Protein AF-A0A177WY17-F1 (afdb_monomer_lite)

Organism: Batrachochytrium dendrobatidis (strain JEL423) (NCBI:txid403673)

Structure (mmCIF, N/CA/C/O backbone):
data_AF-A0A177WY17-F1
#
_entry.id   AF-A0A177WY17-F1
#
loop_
_atom_site.group_PDB
_atom_site.id
_atom_site.type_symbol
_atom_site.label_atom_id
_atom_site.label_alt_id
_atom_site.label_comp_id
_atom_site.label_asym_id
_atom_site.label_entity_id
_atom_site.label_seq_id
_atom_site.pdbx_PDB_ins_code
_atom_site.Cartn_x
_atom_site.Cartn_y
_atom_site.Cartn_z
_atom_site.occupancy
_atom_site.B_iso_or_equiv
_atom_site.auth_seq_id
_atom_site.auth_comp_id
_atom_site.auth_asym_id
_atom_site.auth_atom_id
_atom_site.pdbx_PDB_model_num
ATOM 1 N N . MET A 1 1 ? -7.802 -11.790 -49.754 1.00 50.62 1 MET A N 1
ATOM 2 C CA . MET A 1 1 ? -7.386 -11.807 -48.337 1.00 50.62 1 MET A CA 1
ATOM 3 C C . MET A 1 1 ? -6.064 -12.542 -48.263 1.00 50.62 1 MET A C 1
ATOM 5 O O . MET A 1 1 ? -6.046 -13.740 -48.504 1.00 50.62 1 MET A O 1
ATOM 9 N N . THR A 1 2 ? -4.961 -11.833 -48.048 1.00 51.50 2 THR A N 1
ATOM 10 C CA . THR A 1 2 ? -3.665 -12.460 -47.767 1.00 51.50 2 THR A CA 1
ATOM 11 C C . THR A 1 2 ? -3.726 -13.062 -46.365 1.00 51.50 2 THR A C 1
ATOM 13 O O . THR A 1 2 ? -4.105 -12.378 -45.415 1.00 51.50 2 THR A O 1
ATOM 16 N N . THR A 1 3 ? -3.447 -14.360 -46.238 1.00 71.62 3 THR A N 1
ATOM 17 C CA . THR A 1 3 ? -3.414 -15.030 -44.931 1.00 71.62 3 THR A CA 1
ATOM 18 C C . THR A 1 3 ? -2.231 -14.506 -44.118 1.00 71.62 3 THR A C 1
ATOM 20 O O . THR A 1 3 ? -1.217 -14.103 -44.692 1.00 71.62 3 THR A O 1
ATOM 23 N N . LEU A 1 4 ? -2.354 -14.512 -42.787 1.00 61.66 4 LEU A N 1
ATOM 24 C CA . LEU A 1 4 ? -1.289 -14.101 -41.864 1.00 61.66 4 LEU A CA 1
ATOM 25 C C . LEU A 1 4 ? 0.035 -14.816 -42.184 1.00 61.66 4 LEU A C 1
ATOM 27 O O . LEU A 1 4 ? 1.079 -14.177 -42.201 1.00 61.66 4 LEU A O 1
ATOM 31 N N . ASP A 1 5 ? -0.032 -16.095 -42.563 1.00 55.88 5 ASP A N 1
ATOM 32 C CA . ASP A 1 5 ? 1.125 -16.885 -43.000 1.00 55.88 5 ASP A CA 1
ATOM 33 C C . ASP A 1 5 ? 1.826 -16.293 -44.223 1.00 55.88 5 ASP A C 1
ATOM 35 O O . ASP A 1 5 ? 3.048 -16.210 -44.234 1.00 55.88 5 ASP A O 1
ATOM 39 N N . THR A 1 6 ? 1.068 -15.802 -45.212 1.00 71.19 6 THR A N 1
ATOM 40 C CA . THR A 1 6 ? 1.628 -15.160 -46.417 1.00 71.19 6 THR A CA 1
ATOM 41 C C . THR A 1 6 ? 2.304 -13.826 -46.080 1.00 71.19 6 THR A C 1
ATOM 43 O O . THR A 1 6 ? 3.224 -13.383 -46.767 1.00 71.19 6 THR A O 1
ATOM 46 N N . LEU A 1 7 ? 1.827 -13.152 -45.031 1.00 61.59 7 LEU A N 1
ATOM 47 C CA . LEU A 1 7 ? 2.370 -11.883 -44.552 1.00 61.59 7 LEU A CA 1
ATOM 48 C C . LEU A 1 7 ? 3.661 -12.125 -43.757 1.00 61.59 7 LEU A C 1
ATOM 50 O O . LEU A 1 7 ? 4.669 -11.473 -44.013 1.00 61.59 7 LEU A O 1
ATOM 54 N N . CYS A 1 8 ? 3.662 -13.130 -42.879 1.00 58.50 8 CYS A N 1
ATOM 55 C CA . CYS A 1 8 ? 4.823 -13.555 -42.102 1.00 58.50 8 CYS A CA 1
ATOM 56 C C . CYS A 1 8 ? 5.943 -14.143 -42.972 1.00 58.50 8 CYS A C 1
ATOM 58 O O . CYS A 1 8 ? 7.110 -13.872 -42.712 1.00 58.50 8 CYS A O 1
ATOM 60 N N . SER A 1 9 ? 5.615 -14.890 -44.030 1.00 59.72 9 SER A N 1
ATOM 61 C CA . SER A 1 9 ? 6.609 -15.497 -44.927 1.00 59.72 9 SER A CA 1
ATOM 62 C C . SER A 1 9 ? 7.320 -14.494 -45.844 1.00 59.72 9 SER A C 1
ATOM 64 O O . SER A 1 9 ? 8.359 -14.821 -46.406 1.00 59.72 9 SER A O 1
ATOM 66 N N . ASN A 1 10 ? 6.769 -13.285 -46.000 1.00 62.03 10 ASN A N 1
ATOM 67 C CA . ASN A 1 10 ? 7.362 -12.198 -46.788 1.00 62.03 10 ASN A CA 1
ATOM 68 C C . ASN A 1 10 ? 8.010 -11.105 -45.921 1.00 62.03 10 ASN A C 1
ATOM 70 O O . ASN A 1 10 ? 8.614 -10.172 -46.456 1.00 62.03 10 ASN A O 1
ATOM 74 N N . LEU A 1 11 ? 7.911 -11.203 -44.590 1.00 61.09 11 LEU A N 1
ATOM 75 C CA . LEU A 1 11 ? 8.697 -10.372 -43.687 1.00 61.09 11 LEU A CA 1
ATOM 76 C C . LEU A 1 11 ? 10.141 -10.868 -43.740 1.00 61.09 11 LEU A C 1
ATOM 78 O O . LEU A 1 11 ? 10.510 -11.834 -43.078 1.00 61.09 11 LEU A O 1
ATOM 82 N N . ASN A 1 12 ? 10.965 -10.193 -44.540 1.00 57.25 12 ASN A N 1
ATOM 83 C CA . ASN A 1 12 ? 12.409 -10.391 -44.557 1.00 57.25 12 ASN A CA 1
ATOM 84 C C . ASN A 1 12 ? 12.984 -9.843 -43.236 1.00 57.25 12 ASN A C 1
ATOM 86 O O . ASN A 1 12 ? 13.498 -8.727 -43.165 1.00 57.25 12 ASN A O 1
ATOM 90 N N . PHE A 1 13 ? 12.797 -10.592 -42.148 1.00 52.81 13 PHE A N 1
ATOM 91 C CA . PHE A 1 13 ? 13.251 -10.218 -40.816 1.00 52.81 13 PHE A CA 1
ATOM 92 C C . PHE A 1 13 ? 14.752 -10.487 -40.721 1.00 52.81 13 PHE A C 1
ATOM 94 O O . PHE A 1 13 ? 15.198 -11.538 -40.263 1.00 52.81 13 PHE A O 1
ATOM 101 N N . ASN A 1 14 ? 15.551 -9.540 -41.207 1.00 51.50 14 ASN A N 1
ATOM 102 C CA . ASN A 1 14 ? 16.992 -9.609 -41.052 1.00 51.50 14 ASN A CA 1
ATOM 103 C C . ASN A 1 14 ? 17.364 -9.143 -39.638 1.00 51.50 14 ASN A C 1
ATOM 105 O O . ASN A 1 14 ? 17.517 -7.943 -39.397 1.00 51.50 14 ASN A O 1
ATOM 109 N N . TYR A 1 15 ? 17.521 -10.099 -38.717 1.00 49.12 15 TYR A N 1
ATOM 110 C CA . TYR A 1 15 ? 17.937 -9.844 -37.335 1.00 49.12 15 TYR A CA 1
ATOM 111 C C . TYR A 1 15 ? 19.185 -8.951 -37.285 1.00 49.12 15 TYR A C 1
ATOM 113 O O . TYR A 1 15 ? 19.226 -8.041 -36.468 1.00 49.12 15 TYR A O 1
ATOM 121 N N . GLU A 1 16 ? 20.142 -9.131 -38.208 1.00 51.09 16 GLU A N 1
ATOM 122 C CA . GLU A 1 16 ? 21.395 -8.364 -38.281 1.00 51.09 16 GLU A CA 1
ATOM 123 C C . GLU A 1 16 ? 21.198 -6.885 -38.614 1.00 51.09 16 GLU A C 1
ATOM 125 O O . GLU A 1 16 ? 21.945 -6.050 -38.118 1.00 51.09 16 GLU A O 1
ATOM 130 N N . SER A 1 17 ? 20.167 -6.541 -39.389 1.00 55.47 17 SER A N 1
ATOM 131 C CA . SER A 1 17 ? 19.821 -5.142 -39.694 1.00 55.47 17 SER A CA 1
ATOM 132 C C . SER A 1 17 ? 19.160 -4.405 -38.522 1.00 55.47 17 SER A C 1
ATOM 134 O O . SER A 1 17 ? 19.159 -3.178 -38.486 1.00 55.47 17 SER A O 1
ATOM 136 N N . LEU A 1 18 ? 18.622 -5.158 -37.555 1.00 53.59 18 LEU A N 1
ATOM 137 C CA . LEU A 1 18 ? 18.046 -4.667 -36.298 1.00 53.59 18 LEU A CA 1
ATOM 138 C C . LEU A 1 18 ? 19.019 -4.815 -35.119 1.00 53.59 18 LEU A C 1
ATOM 140 O O . LEU A 1 18 ? 18.724 -4.377 -34.005 1.00 53.59 18 LEU A O 1
ATOM 144 N N . LEU A 1 19 ? 20.177 -5.444 -35.343 1.00 51.78 19 LEU A N 1
ATOM 145 C CA . LEU A 1 19 ? 21.235 -5.512 -34.355 1.00 51.78 19 LEU A CA 1
ATOM 146 C C . LEU A 1 19 ? 21.796 -4.100 -34.178 1.00 51.78 19 LEU A C 1
ATOM 148 O O . LEU A 1 19 ? 22.508 -3.582 -35.032 1.00 51.78 19 LEU A O 1
ATOM 152 N N . LEU A 1 20 ? 21.476 -3.517 -33.025 1.00 56.62 20 LEU A N 1
ATOM 153 C CA . LEU A 1 20 ? 22.063 -2.293 -32.493 1.00 56.62 20 LEU A CA 1
ATOM 154 C C . LEU A 1 20 ? 23.594 -2.272 -32.694 1.00 56.62 20 LEU A C 1
ATOM 156 O O . LEU A 1 20 ? 24.243 -3.326 -32.730 1.00 56.62 20 LEU A O 1
ATOM 160 N N . SER A 1 21 ? 24.200 -1.089 -32.812 1.00 61.62 21 SER A N 1
ATOM 161 C CA . SER A 1 21 ? 25.664 -0.994 -32.870 1.00 61.62 21 SER A CA 1
ATOM 162 C C . SER A 1 21 ? 26.297 -1.652 -31.626 1.00 61.62 21 SER A C 1
ATOM 164 O O . SER A 1 21 ? 25.626 -1.880 -30.619 1.00 61.62 21 SER A O 1
ATOM 166 N N . SER A 1 22 ? 27.573 -2.046 -31.665 1.00 60.69 22 SER A N 1
ATOM 167 C CA . SER A 1 22 ? 28.190 -2.798 -30.554 1.00 60.69 22 SER A CA 1
ATOM 168 C C . SER A 1 22 ? 28.168 -2.049 -29.212 1.00 60.69 22 SER A C 1
ATOM 170 O O . SER A 1 22 ? 28.048 -2.699 -28.172 1.00 60.69 22 SER A O 1
ATOM 172 N N . SER A 1 23 ? 28.230 -0.712 -29.224 1.00 61.62 23 SER A N 1
ATOM 173 C CA . SER A 1 23 ? 28.040 0.138 -28.040 1.00 61.62 23 SER A CA 1
ATOM 174 C C . SER A 1 23 ? 26.593 0.115 -27.553 1.00 61.62 23 SER A C 1
ATOM 176 O O . SER A 1 23 ? 26.350 -0.142 -26.375 1.00 61.62 23 SER A O 1
ATOM 178 N N . ASP A 1 24 ? 25.642 0.270 -28.472 1.00 64.88 24 ASP A N 1
ATOM 179 C CA . ASP A 1 24 ? 24.214 0.283 -28.159 1.00 64.88 24 ASP A CA 1
ATOM 180 C C . ASP A 1 24 ? 23.765 -1.095 -27.633 1.00 64.88 24 ASP A C 1
ATOM 182 O O . ASP A 1 24 ? 23.025 -1.192 -26.662 1.00 64.88 24 ASP A O 1
ATOM 186 N N . LYS A 1 25 ? 24.280 -2.209 -28.173 1.00 64.31 25 LYS A N 1
ATOM 187 C CA . LYS A 1 25 ? 23.994 -3.565 -27.660 1.00 64.31 25 LYS A CA 1
ATOM 188 C C . LYS A 1 25 ? 24.359 -3.730 -26.190 1.00 64.31 25 LYS A C 1
ATOM 190 O O . LYS A 1 25 ? 23.620 -4.386 -25.457 1.00 64.31 25 LYS A O 1
ATOM 195 N N . LYS A 1 26 ? 25.505 -3.183 -25.777 1.00 68.88 26 LYS A N 1
ATOM 196 C CA . LYS A 1 26 ? 25.966 -3.272 -24.392 1.00 68.88 26 LYS A CA 1
ATOM 197 C C . LYS A 1 26 ? 25.097 -2.409 -23.483 1.00 68.88 26 LYS A C 1
ATOM 199 O O . LYS A 1 26 ? 24.620 -2.913 -22.477 1.00 68.88 26 LYS A O 1
ATOM 204 N N . GLU A 1 27 ? 24.816 -1.170 -23.879 1.00 69.06 27 GLU A N 1
ATOM 205 C CA . GLU A 1 27 ? 23.952 -0.264 -23.116 1.00 69.06 27 GLU A CA 1
ATOM 206 C C . GLU A 1 27 ? 22.537 -0.835 -22.929 1.00 69.06 27 GLU A C 1
ATOM 208 O O . GLU A 1 27 ? 22.018 -0.860 -21.814 1.00 69.06 27 GLU A O 1
ATOM 213 N N . TYR A 1 28 ? 21.934 -1.389 -23.984 1.00 67.44 28 TYR A N 1
ATOM 214 C CA . TYR A 1 28 ? 20.623 -2.034 -23.891 1.00 67.44 28 TYR A CA 1
ATOM 215 C C . TYR A 1 28 ? 20.651 -3.317 -23.047 1.00 67.44 28 TYR A C 1
ATOM 217 O O . TYR A 1 28 ? 19.698 -3.587 -22.312 1.00 67.44 28 TYR A O 1
ATOM 225 N N . ALA A 1 29 ? 21.718 -4.119 -23.130 1.00 66.44 29 ALA A N 1
ATOM 226 C CA . ALA A 1 29 ? 21.881 -5.296 -22.279 1.00 66.44 29 ALA A CA 1
ATOM 227 C C . ALA A 1 29 ? 22.026 -4.902 -20.801 1.00 66.44 29 ALA A C 1
ATOM 229 O O . ALA A 1 29 ? 21.348 -5.483 -19.953 1.00 66.44 29 ALA A O 1
ATOM 230 N N . ASP A 1 30 ? 22.836 -3.885 -20.505 1.00 67.50 30 ASP A N 1
ATOM 231 C CA . ASP A 1 30 ? 23.046 -3.351 -19.159 1.00 67.50 30 ASP A CA 1
ATOM 232 C C . ASP A 1 30 ? 21.747 -2.752 -18.598 1.00 67.50 30 ASP A C 1
ATOM 234 O O . ASP A 1 30 ? 21.354 -3.080 -17.477 1.00 67.50 30 ASP A O 1
ATOM 238 N N . ALA A 1 31 ? 21.009 -1.973 -19.395 1.00 62.31 31 ALA A N 1
ATOM 239 C CA . ALA A 1 31 ? 19.704 -1.430 -19.018 1.00 62.31 31 ALA A CA 1
ATOM 240 C C . ALA A 1 31 ? 18.675 -2.537 -18.738 1.00 62.31 31 ALA A C 1
ATOM 242 O O . ALA A 1 31 ? 17.939 -2.479 -17.751 1.00 62.31 31 ALA A O 1
ATOM 243 N N . ARG A 1 32 ? 18.645 -3.588 -19.566 1.00 62.03 32 ARG A N 1
ATOM 244 C CA . ARG A 1 32 ? 17.764 -4.745 -19.362 1.00 62.03 32 ARG A CA 1
ATOM 245 C C . ARG A 1 32 ? 18.129 -5.523 -18.096 1.00 62.03 32 ARG A C 1
ATOM 247 O O . ARG A 1 32 ? 17.231 -5.897 -17.343 1.00 62.03 32 ARG A O 1
ATOM 254 N N . MET A 1 33 ? 19.415 -5.774 -17.848 1.00 65.62 33 MET A N 1
ATOM 255 C CA . MET A 1 33 ? 19.877 -6.429 -16.618 1.00 65.62 33 MET A CA 1
ATOM 256 C C . MET A 1 33 ? 19.534 -5.587 -15.385 1.00 65.62 33 MET A C 1
ATOM 258 O O . MET A 1 33 ? 18.974 -6.116 -14.426 1.00 65.62 33 MET A O 1
ATOM 262 N N . ALA A 1 34 ? 19.782 -4.275 -15.432 1.00 61.66 34 ALA A N 1
ATOM 263 C CA . ALA A 1 34 ? 19.429 -3.346 -14.362 1.00 61.66 34 ALA A CA 1
ATOM 264 C C . ALA A 1 34 ? 17.918 -3.334 -14.087 1.00 61.66 34 ALA A C 1
ATOM 266 O O . ALA A 1 34 ? 17.502 -3.386 -12.929 1.00 61.66 34 ALA A O 1
ATOM 267 N N . PHE A 1 35 ? 17.090 -3.343 -15.136 1.00 65.38 35 PHE A N 1
ATOM 268 C CA . PHE A 1 35 ? 15.640 -3.460 -15.005 1.00 65.38 35 PHE A CA 1
ATOM 269 C C . PHE A 1 35 ? 15.230 -4.778 -14.332 1.00 65.38 35 PHE A C 1
ATOM 271 O O . PHE A 1 35 ? 14.468 -4.758 -13.367 1.00 65.38 35 PHE A O 1
ATOM 278 N N . HIS A 1 36 ? 15.760 -5.924 -14.774 1.00 66.50 36 HIS A N 1
ATOM 279 C CA . HIS A 1 36 ? 15.451 -7.218 -14.153 1.00 66.50 36 HIS A CA 1
ATOM 280 C C . HIS A 1 36 ? 15.864 -7.268 -12.677 1.00 66.50 36 HIS A C 1
ATOM 282 O O . HIS A 1 36 ? 15.052 -7.664 -11.840 1.00 66.50 36 HIS A O 1
ATOM 288 N N . HIS A 1 37 ? 17.074 -6.807 -12.346 1.00 68.75 37 HIS A N 1
ATOM 289 C CA . HIS A 1 37 ? 17.542 -6.722 -10.961 1.00 68.75 37 HIS A CA 1
ATOM 290 C C . HIS A 1 37 ? 16.666 -5.789 -10.117 1.00 68.75 37 HIS A C 1
ATOM 292 O O . HIS A 1 37 ? 16.360 -6.100 -8.966 1.00 68.75 37 HIS A O 1
ATOM 298 N N . SER A 1 38 ? 16.224 -4.661 -10.681 1.00 70.31 38 SER A N 1
ATOM 299 C CA . SER A 1 38 ? 15.309 -3.735 -10.010 1.00 70.31 38 SER A CA 1
ATOM 300 C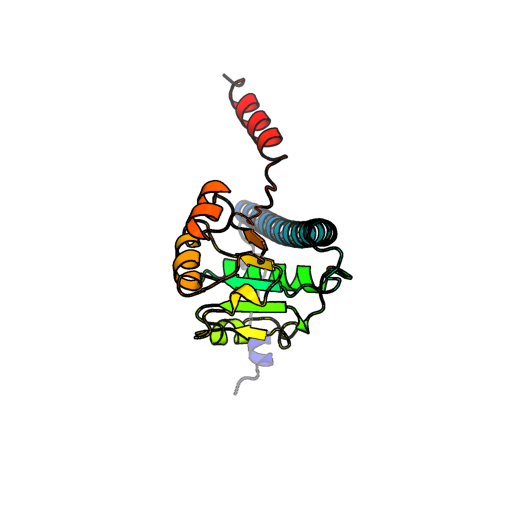 C . SER A 1 38 ? 13.973 -4.406 -9.680 1.00 70.31 38 SER A C 1
ATOM 302 O O . SER A 1 38 ? 13.534 -4.363 -8.530 1.00 70.31 38 SER A O 1
ATOM 304 N N . ILE A 1 39 ? 13.356 -5.090 -10.647 1.00 72.38 39 ILE A N 1
ATOM 305 C CA . ILE A 1 39 ? 12.082 -5.792 -10.446 1.00 72.38 39 ILE A CA 1
ATOM 306 C 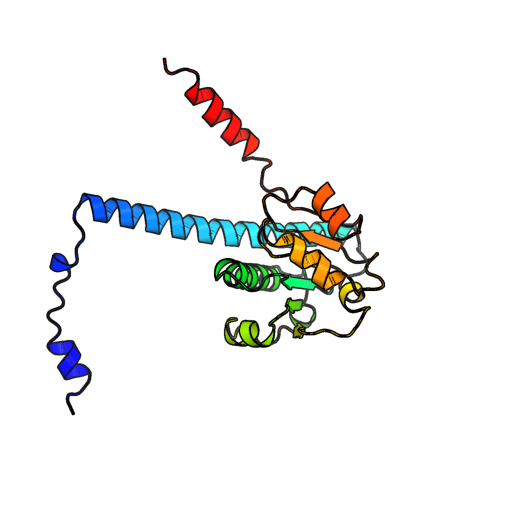C . ILE A 1 39 ? 12.216 -6.917 -9.414 1.00 72.38 39 ILE A C 1
ATOM 308 O O . ILE A 1 39 ? 11.361 -7.053 -8.537 1.00 72.38 39 ILE A O 1
ATOM 312 N N . GLU A 1 40 ? 13.283 -7.711 -9.483 1.00 72.56 40 GLU A N 1
ATOM 313 C CA . GLU A 1 40 ? 13.542 -8.774 -8.509 1.00 72.56 40 GLU A CA 1
ATOM 314 C C . GLU A 1 40 ? 13.743 -8.211 -7.096 1.00 72.56 40 GLU A C 1
ATOM 316 O O . GLU A 1 40 ? 13.139 -8.702 -6.139 1.00 72.56 40 GLU A O 1
ATOM 321 N N . SER A 1 41 ? 14.512 -7.126 -6.972 1.00 76.31 41 SER A N 1
ATOM 322 C CA . SER A 1 41 ? 14.720 -6.422 -5.706 1.00 76.31 41 SER A CA 1
ATOM 323 C C . SER A 1 41 ? 13.398 -5.936 -5.106 1.00 76.31 41 SER A C 1
ATOM 325 O O . SER A 1 41 ? 13.120 -6.213 -3.939 1.00 76.31 41 SER A O 1
ATOM 327 N N . ILE A 1 42 ? 12.527 -5.308 -5.905 1.00 76.56 42 ILE A N 1
ATOM 328 C CA . ILE A 1 42 ? 11.205 -4.842 -5.456 1.00 76.56 42 ILE A CA 1
ATOM 329 C C . ILE A 1 42 ? 10.346 -6.015 -4.958 1.00 76.56 42 ILE A C 1
ATOM 331 O O . ILE A 1 42 ? 9.731 -5.920 -3.894 1.00 76.56 42 ILE A O 1
ATOM 335 N N . ARG A 1 43 ? 10.322 -7.145 -5.679 1.00 77.19 43 ARG A N 1
ATOM 336 C CA . ARG A 1 43 ? 9.567 -8.342 -5.259 1.00 77.19 43 ARG A CA 1
ATOM 337 C C . ARG A 1 43 ? 10.089 -8.920 -3.946 1.00 77.19 43 ARG A C 1
ATOM 339 O O . ARG A 1 43 ? 9.293 -9.236 -3.061 1.00 77.19 43 ARG A O 1
ATOM 346 N N . ASN A 1 44 ? 11.407 -9.021 -3.798 1.00 78.56 44 ASN A N 1
ATOM 347 C CA . ASN A 1 44 ? 12.037 -9.526 -2.580 1.00 78.56 44 ASN A CA 1
ATOM 348 C C . ASN A 1 44 ? 11.781 -8.596 -1.386 1.00 78.56 44 ASN A C 1
ATOM 350 O O . ASN A 1 44 ? 11.431 -9.068 -0.304 1.00 78.56 44 ASN A O 1
ATOM 354 N N . GLN A 1 45 ? 11.876 -7.278 -1.586 1.00 78.25 45 GLN A N 1
ATOM 355 C CA . GLN A 1 45 ? 11.557 -6.280 -0.562 1.00 78.25 45 GLN A CA 1
ATOM 356 C C . GLN A 1 45 ? 10.089 -6.347 -0.132 1.00 78.25 45 GLN A C 1
ATOM 358 O O . GLN A 1 45 ? 9.805 -6.287 1.066 1.00 78.25 45 GLN A O 1
ATOM 363 N N . ALA A 1 46 ? 9.160 -6.525 -1.076 1.00 82.12 46 ALA A N 1
ATOM 364 C CA . ALA A 1 46 ? 7.742 -6.686 -0.771 1.00 82.12 46 ALA A CA 1
ATOM 365 C C . ALA A 1 46 ? 7.484 -7.945 0.071 1.00 82.12 46 ALA A C 1
ATOM 367 O O . ALA A 1 46 ? 6.858 -7.854 1.127 1.00 82.12 46 ALA A O 1
ATOM 368 N N . LEU A 1 47 ? 8.026 -9.101 -0.333 1.00 82.00 47 LEU A N 1
ATOM 369 C CA . LEU A 1 47 ? 7.900 -10.346 0.432 1.00 82.00 47 LEU A CA 1
ATOM 370 C C . LEU A 1 47 ? 8.499 -10.212 1.837 1.00 82.00 47 LEU A C 1
ATOM 372 O O . LEU A 1 47 ? 7.875 -10.605 2.822 1.00 82.00 47 LEU A O 1
ATOM 376 N N . PHE A 1 48 ? 9.682 -9.612 1.945 1.00 80.44 48 PHE A N 1
ATOM 377 C CA . PHE A 1 48 ? 10.336 -9.381 3.227 1.00 80.44 48 PHE A CA 1
ATOM 378 C C . PHE A 1 48 ? 9.523 -8.446 4.134 1.00 80.44 48 PHE A C 1
ATOM 380 O O . PHE A 1 48 ? 9.314 -8.760 5.306 1.00 80.44 48 PHE A O 1
ATOM 387 N N . SER A 1 49 ? 8.994 -7.342 3.595 1.00 81.50 49 SER A N 1
ATOM 388 C CA . SER A 1 49 ? 8.094 -6.437 4.324 1.00 81.50 49 SER A CA 1
ATOM 389 C C . SER A 1 49 ? 6.861 -7.150 4.856 1.00 81.50 49 SER A C 1
ATOM 391 O O . SER A 1 49 ? 6.491 -6.969 6.015 1.00 81.50 49 SER A O 1
ATOM 393 N N . VAL A 1 50 ? 6.248 -7.998 4.033 1.00 84.25 50 VAL A N 1
ATOM 394 C CA . VAL A 1 50 ? 5.078 -8.790 4.413 1.00 84.25 50 VAL A CA 1
ATOM 395 C C . VAL A 1 50 ? 5.419 -9.779 5.539 1.00 84.25 50 VAL A C 1
ATOM 397 O O . VAL A 1 50 ? 4.662 -9.909 6.504 1.00 84.25 50 VAL A O 1
ATOM 400 N N . ILE A 1 51 ? 6.588 -10.426 5.486 1.00 81.44 51 ILE A N 1
ATOM 401 C CA . ILE A 1 51 ? 7.069 -11.315 6.556 1.00 81.44 51 ILE A CA 1
ATOM 402 C C . ILE A 1 51 ? 7.322 -10.541 7.859 1.00 81.44 51 ILE A C 1
ATOM 404 O O . ILE A 1 51 ? 6.920 -11.006 8.930 1.00 81.44 51 ILE A O 1
ATOM 408 N N . LEU A 1 52 ? 7.952 -9.365 7.792 1.00 79.31 52 LEU A N 1
ATOM 409 C CA . LEU A 1 52 ? 8.162 -8.502 8.960 1.00 79.31 52 LEU A CA 1
ATOM 410 C C . LEU A 1 52 ? 6.837 -8.043 9.568 1.00 79.31 52 LEU A C 1
ATOM 412 O O . LEU A 1 52 ? 6.660 -8.094 10.785 1.00 79.31 52 LEU A O 1
ATOM 416 N N . MET A 1 53 ? 5.886 -7.645 8.725 1.00 83.69 53 MET A N 1
ATOM 417 C CA . MET A 1 53 ? 4.542 -7.271 9.147 1.00 83.69 53 MET A CA 1
ATOM 418 C C . MET A 1 53 ? 3.854 -8.425 9.885 1.00 83.69 53 MET A C 1
ATOM 420 O O . MET A 1 53 ? 3.275 -8.197 10.943 1.00 83.69 53 MET A O 1
ATOM 424 N N . ARG A 1 54 ? 3.994 -9.672 9.411 1.00 82.50 54 ARG A N 1
ATOM 425 C CA . ARG A 1 54 ? 3.496 -10.866 10.119 1.00 82.50 54 ARG A CA 1
ATOM 426 C C . ARG A 1 54 ? 4.079 -10.986 11.525 1.00 82.50 54 ARG A C 1
ATOM 428 O O . ARG A 1 54 ? 3.346 -11.209 12.482 1.00 82.50 54 ARG A O 1
ATOM 435 N N . GLN A 1 55 ? 5.397 -10.841 11.657 1.00 79.25 55 GLN A N 1
ATOM 436 C CA . GLN A 1 55 ? 6.070 -10.926 12.957 1.00 79.25 55 GLN A CA 1
ATOM 437 C C . GLN A 1 55 ? 5.629 -9.807 13.904 1.00 79.25 55 GLN A C 1
ATOM 439 O O . GLN A 1 55 ? 5.475 -10.033 15.103 1.00 79.25 55 GLN A O 1
ATOM 444 N N . LEU A 1 56 ? 5.426 -8.602 13.371 1.00 80.69 56 LEU A N 1
ATOM 445 C CA . LEU A 1 56 ? 4.933 -7.466 14.136 1.00 80.69 56 LEU A CA 1
ATOM 446 C C . LEU A 1 56 ? 3.491 -7.697 14.603 1.00 80.69 56 LEU A C 1
ATOM 448 O O . LEU A 1 56 ? 3.191 -7.485 15.775 1.00 80.69 56 LEU A O 1
ATOM 452 N N . LEU A 1 57 ? 2.620 -8.180 13.718 1.00 82.12 57 LEU A N 1
ATOM 453 C CA . LEU A 1 57 ? 1.233 -8.496 14.049 1.00 82.12 57 LEU A CA 1
ATOM 454 C C . LEU A 1 57 ? 1.125 -9.597 15.095 1.00 82.12 57 LEU A C 1
ATOM 456 O O . LEU A 1 57 ? 0.397 -9.417 16.061 1.00 82.12 57 LEU A O 1
ATOM 460 N N . ALA A 1 58 ? 1.915 -10.666 14.985 1.00 79.38 58 ALA A N 1
ATOM 461 C CA . ALA A 1 58 ? 1.943 -11.726 15.991 1.00 79.38 58 ALA A CA 1
ATOM 462 C C . ALA A 1 58 ? 2.321 -11.212 17.396 1.00 79.38 58 ALA A C 1
ATOM 464 O O . ALA A 1 58 ? 1.889 -11.777 18.396 1.00 79.38 58 ALA A O 1
ATOM 465 N N . LYS A 1 59 ? 3.117 -10.136 17.485 1.00 78.31 59 LYS A N 1
ATOM 466 C CA . LYS A 1 59 ? 3.478 -9.492 18.759 1.00 78.31 59 LYS A CA 1
ATOM 467 C C . LYS A 1 59 ? 2.415 -8.519 19.259 1.00 78.31 59 LYS A C 1
ATOM 469 O O . LYS A 1 59 ? 2.188 -8.441 20.460 1.00 78.31 59 LYS A O 1
ATOM 474 N N . LEU A 1 60 ? 1.824 -7.737 18.358 1.00 77.38 60 LEU A N 1
ATOM 475 C CA . LEU A 1 60 ? 0.873 -6.681 18.715 1.00 77.38 60 LEU A CA 1
ATOM 476 C C . LEU A 1 60 ? -0.562 -7.193 18.890 1.00 77.38 60 LEU A C 1
ATOM 478 O O . LEU A 1 60 ? -1.340 -6.541 19.579 1.00 77.38 60 LEU A O 1
ATOM 482 N N . ARG A 1 61 ? -0.911 -8.302 18.229 1.00 78.81 61 ARG A N 1
ATOM 483 C CA . ARG A 1 61 ? -2.247 -8.920 18.185 1.00 78.81 61 ARG A CA 1
ATOM 484 C C . ARG A 1 61 ? -2.147 -10.445 18.179 1.00 78.81 61 ARG A C 1
ATOM 486 O O . ARG A 1 61 ? -2.536 -11.081 17.197 1.00 78.81 61 ARG A O 1
ATOM 493 N N . PRO A 1 62 ? -1.595 -11.056 19.237 1.00 77.88 62 PRO A N 1
ATOM 494 C CA . PRO A 1 62 ? -1.476 -12.511 19.318 1.00 77.88 62 PRO A CA 1
ATOM 495 C C . PRO A 1 62 ? -2.830 -13.238 19.208 1.00 77.88 62 PRO A C 1
ATOM 497 O O . PRO A 1 62 ? -2.875 -14.398 18.812 1.00 77.88 62 PRO A O 1
ATOM 500 N N . GLU A 1 63 ? -3.930 -12.564 19.541 1.00 80.75 63 GLU A N 1
ATOM 501 C CA . GLU A 1 63 ? -5.297 -13.077 19.473 1.00 80.75 63 GLU A CA 1
ATOM 502 C C . GLU A 1 63 ? -5.887 -13.129 18.056 1.00 80.75 63 GLU A C 1
ATOM 504 O O . GLU A 1 63 ? -6.863 -13.847 17.834 1.00 80.75 63 GLU A O 1
ATOM 509 N N . ASN A 1 64 ? -5.320 -12.387 17.098 1.00 80.38 64 ASN A N 1
ATOM 510 C CA . ASN A 1 64 ? -5.842 -12.311 15.737 1.00 80.38 64 ASN A CA 1
ATOM 511 C C . ASN A 1 64 ? -4.956 -13.098 14.764 1.00 80.38 64 ASN A C 1
ATOM 513 O O . ASN A 1 64 ? -4.012 -12.570 14.176 1.00 80.38 64 ASN A O 1
ATOM 517 N N . ALA A 1 65 ? -5.285 -14.379 14.600 1.00 76.94 65 ALA A N 1
ATOM 518 C CA . ALA A 1 65 ? -4.560 -15.290 13.718 1.00 76.94 65 ALA A CA 1
ATOM 519 C C . ALA A 1 65 ? -4.760 -15.000 12.218 1.00 76.94 65 ALA A C 1
ATOM 521 O O . ALA A 1 65 ? -4.004 -15.528 11.405 1.00 76.94 65 ALA A O 1
ATOM 522 N N . ASP A 1 66 ? -5.767 -14.202 11.846 1.00 86.38 66 ASP A N 1
ATOM 523 C CA . ASP A 1 66 ? -6.117 -13.927 10.449 1.00 86.38 66 ASP A CA 1
ATOM 524 C C . ASP A 1 66 ? -6.528 -12.453 10.254 1.00 86.38 66 ASP A C 1
ATOM 526 O O . ASP A 1 66 ? -7.716 -12.129 10.159 1.00 86.38 66 ASP A O 1
ATOM 530 N N . PRO A 1 67 ? -5.546 -11.533 10.259 1.00 90.06 67 PRO A N 1
ATOM 531 C CA . PRO A 1 67 ? -5.770 -10.096 10.182 1.00 90.06 67 PRO A CA 1
ATOM 532 C C . PRO A 1 67 ? -6.445 -9.680 8.871 1.00 90.06 67 PRO A C 1
ATOM 534 O O . PRO A 1 67 ? -6.070 -10.138 7.790 1.00 90.06 67 PRO A O 1
ATOM 537 N N . ASN A 1 68 ? -7.373 -8.726 8.962 1.00 92.88 68 ASN A N 1
ATOM 538 C CA . ASN A 1 68 ? -7.929 -8.017 7.812 1.00 92.88 68 ASN A CA 1
ATOM 539 C C . ASN A 1 68 ? -6.911 -6.992 7.304 1.00 92.88 68 ASN A C 1
ATOM 541 O O . ASN A 1 68 ? -6.540 -6.061 8.029 1.00 92.88 68 ASN A O 1
ATOM 545 N N . ILE A 1 69 ? -6.480 -7.138 6.051 1.00 93.94 69 ILE A N 1
ATOM 546 C CA . ILE A 1 69 ? -5.432 -6.312 5.445 1.00 93.94 69 ILE A CA 1
ATOM 547 C C . ILE A 1 69 ? -6.010 -5.522 4.277 1.00 93.94 69 ILE A C 1
ATOM 549 O O . ILE A 1 69 ? -6.591 -6.083 3.353 1.00 93.94 69 ILE A O 1
ATOM 553 N N . ALA A 1 70 ? -5.800 -4.211 4.287 1.00 93.75 70 ALA A N 1
ATOM 554 C CA . ALA A 1 70 ? -6.124 -3.337 3.171 1.00 93.75 70 ALA A CA 1
ATOM 555 C C . ALA A 1 70 ? -4.858 -2.788 2.508 1.00 93.75 70 ALA A C 1
ATOM 557 O O . ALA A 1 70 ? -3.924 -2.386 3.196 1.00 93.75 70 ALA A O 1
ATOM 558 N N . LEU A 1 71 ? -4.850 -2.690 1.180 1.00 92.69 71 LEU A N 1
ATOM 559 C CA . LEU A 1 71 ? -3.918 -1.839 0.440 1.00 92.69 71 LEU A CA 1
ATOM 560 C C . LEU A 1 71 ? -4.617 -0.517 0.143 1.00 92.69 71 LEU A C 1
ATOM 562 O O . LEU A 1 71 ? -5.605 -0.497 -0.585 1.00 92.69 71 LEU A O 1
ATOM 566 N N . LEU A 1 72 ? -4.105 0.583 0.681 1.00 90.81 72 LEU A N 1
ATOM 567 C CA . LEU A 1 72 ? -4.580 1.925 0.376 1.00 90.81 72 LEU A CA 1
ATOM 568 C C . LEU A 1 72 ? -3.760 2.511 -0.771 1.00 90.81 72 LEU A C 1
ATOM 570 O O . LEU A 1 72 ? -2.558 2.748 -0.636 1.00 90.81 72 LEU A O 1
ATOM 574 N N . LEU A 1 73 ? -4.447 2.766 -1.881 1.00 88.06 73 LEU A N 1
ATOM 575 C CA . LEU A 1 73 ? -3.927 3.372 -3.099 1.00 88.06 73 LEU A CA 1
ATOM 576 C C . LEU A 1 73 ? -4.509 4.784 -3.231 1.00 88.06 73 LEU A C 1
ATOM 578 O O . LEU A 1 73 ? -5.574 4.961 -3.833 1.00 88.06 73 LEU A O 1
ATOM 582 N N . PRO A 1 74 ? -3.845 5.797 -2.647 1.00 80.50 74 PRO A N 1
ATOM 583 C CA . PRO A 1 74 ? -4.309 7.177 -2.709 1.00 80.50 74 PRO A CA 1
ATOM 584 C C . PRO A 1 74 ? -4.147 7.820 -4.086 1.00 80.50 74 PRO A C 1
ATOM 586 O O . PRO A 1 74 ? -4.783 8.832 -4.374 1.00 80.50 74 PRO A O 1
ATOM 589 N N . ASP A 1 75 ? -3.333 7.206 -4.938 1.00 71.69 75 ASP A N 1
ATOM 590 C CA . ASP A 1 75 ? -2.919 7.729 -6.228 1.00 71.69 75 ASP A CA 1
ATOM 591 C C . ASP A 1 75 ? -3.816 7.385 -7.420 1.00 71.69 75 ASP A C 1
ATOM 593 O O . ASP A 1 75 ? -4.508 6.368 -7.434 1.00 71.69 75 ASP A O 1
ATOM 597 N N . ILE A 1 76 ? -3.719 8.220 -8.467 1.00 61.09 76 ILE A N 1
ATOM 598 C CA . ILE A 1 76 ? -4.386 8.070 -9.779 1.00 61.09 76 ILE A CA 1
ATOM 599 C C . ILE A 1 76 ? -3.401 7.575 -10.877 1.00 61.09 76 ILE A C 1
ATOM 601 O O . ILE A 1 76 ? -3.686 7.737 -12.056 1.00 61.09 76 ILE A O 1
ATOM 605 N N . PHE A 1 77 ? -2.300 6.900 -10.511 1.00 55.78 77 PHE A N 1
ATOM 606 C CA . PHE A 1 77 ? -1.208 6.357 -11.367 1.00 55.78 77 PHE A CA 1
ATOM 607 C C . PHE A 1 77 ? 0.066 7.200 -11.453 1.00 55.78 77 PHE A C 1
ATOM 609 O O . PHE A 1 77 ? 0.024 8.427 -11.488 1.00 55.78 77 PHE A O 1
ATOM 616 N N . PRO A 1 78 ? 1.217 6.504 -11.435 1.00 54.09 78 PRO A N 1
ATOM 617 C CA . PRO A 1 78 ? 1.771 5.876 -12.641 1.00 54.09 78 PRO A CA 1
ATOM 618 C C . PRO A 1 78 ? 1.571 4.349 -12.674 1.00 54.09 78 PRO A C 1
ATOM 620 O O . PRO A 1 78 ? 1.256 3.742 -11.651 1.00 54.09 78 PRO A O 1
ATOM 623 N N . GLU A 1 79 ? 1.817 3.718 -13.832 1.00 59.81 79 GLU A N 1
ATOM 624 C CA . GLU A 1 79 ? 1.927 2.249 -14.009 1.00 59.81 79 GLU A CA 1
ATOM 625 C C . GLU A 1 79 ? 2.771 1.580 -12.902 1.00 59.81 79 GLU A C 1
ATOM 627 O O . GLU A 1 79 ? 2.565 0.420 -12.544 1.00 59.81 79 GLU A O 1
ATOM 632 N N . SER A 1 80 ? 3.696 2.333 -12.300 1.00 62.31 80 SER A N 1
ATOM 633 C CA . SER A 1 80 ? 4.522 1.912 -11.172 1.00 62.31 80 SER A CA 1
ATOM 634 C C . SER A 1 80 ? 3.736 1.611 -9.889 1.00 62.31 80 SER A C 1
ATOM 636 O O . SER A 1 80 ? 4.035 0.618 -9.233 1.00 62.31 80 SER A O 1
ATOM 638 N N . SER A 1 81 ? 2.717 2.397 -9.522 1.00 64.56 81 SER A N 1
ATOM 639 C CA . SER A 1 81 ? 1.888 2.138 -8.328 1.00 64.56 81 SER A CA 1
ATOM 640 C C . SER A 1 81 ? 0.973 0.926 -8.519 1.00 64.56 81 SER A C 1
ATOM 642 O O . SER A 1 81 ? 0.730 0.165 -7.587 1.00 64.56 81 SER A O 1
ATOM 644 N N . GLU A 1 82 ? 0.511 0.733 -9.751 1.00 71.56 82 GLU A N 1
ATOM 645 C CA . GLU A 1 82 ? -0.296 -0.394 -10.231 1.00 71.56 82 GLU A CA 1
ATOM 646 C C . GLU A 1 82 ? 0.505 -1.709 -10.168 1.00 71.56 82 GLU A C 1
ATOM 648 O O . GLU A 1 82 ? 0.076 -2.717 -9.593 1.00 71.56 82 GLU A O 1
ATOM 653 N N . SER A 1 83 ? 1.739 -1.649 -10.672 1.00 75.31 83 SER A N 1
ATOM 654 C CA . SER A 1 83 ? 2.719 -2.733 -10.610 1.00 75.31 83 SER A CA 1
ATOM 655 C C . SER A 1 83 ? 3.101 -3.055 -9.166 1.00 75.31 83 SER A C 1
ATOM 657 O O . SER A 1 83 ? 3.113 -4.219 -8.774 1.00 75.31 83 SER A O 1
ATOM 659 N N . LEU A 1 84 ? 3.349 -2.033 -8.342 1.00 79.00 84 LEU A N 1
ATOM 660 C CA . LEU A 1 84 ? 3.686 -2.213 -6.931 1.00 79.00 84 LEU A CA 1
ATOM 661 C C . LEU A 1 84 ? 2.520 -2.814 -6.136 1.00 79.00 84 LEU A C 1
ATOM 663 O O . LEU A 1 84 ? 2.744 -3.683 -5.298 1.00 79.00 84 LEU A O 1
ATOM 667 N N . CYS A 1 85 ? 1.278 -2.417 -6.432 1.00 84.38 85 CYS A N 1
ATOM 668 C CA . CYS A 1 85 ? 0.088 -3.052 -5.872 1.00 84.38 85 CYS A CA 1
ATOM 669 C C . CYS A 1 85 ? 0.064 -4.549 -6.200 1.00 84.38 85 CYS A C 1
ATOM 671 O O . CYS A 1 85 ? -0.030 -5.363 -5.285 1.00 84.38 85 CYS A O 1
ATOM 673 N N . SER A 1 86 ? 0.245 -4.918 -7.472 1.00 85.06 86 SER A N 1
ATOM 674 C CA . SER A 1 86 ? 0.284 -6.325 -7.897 1.00 85.06 86 SER A CA 1
ATOM 675 C C . SER A 1 86 ? 1.395 -7.115 -7.197 1.00 85.06 86 SER A C 1
ATOM 677 O O . SER A 1 86 ? 1.166 -8.236 -6.749 1.00 85.06 86 SER A O 1
ATOM 679 N N . VAL A 1 87 ? 2.584 -6.521 -7.046 1.00 85.88 87 VAL A N 1
ATOM 680 C CA . VAL A 1 87 ? 3.717 -7.146 -6.347 1.00 85.88 87 VAL A CA 1
ATOM 681 C C . VAL A 1 87 ? 3.420 -7.356 -4.859 1.00 85.88 87 VAL A C 1
ATOM 683 O O . VAL A 1 87 ? 3.722 -8.421 -4.322 1.00 85.88 87 VAL A O 1
ATOM 686 N N . ILE A 1 88 ? 2.807 -6.380 -4.184 1.00 88.50 88 ILE A N 1
ATOM 687 C CA . ILE A 1 88 ? 2.446 -6.503 -2.764 1.00 88.50 88 ILE A CA 1
ATOM 688 C C . ILE A 1 88 ? 1.317 -7.522 -2.576 1.00 88.50 88 ILE A C 1
ATOM 690 O O . ILE A 1 88 ? 1.389 -8.335 -1.658 1.00 88.50 88 ILE A O 1
ATOM 694 N N . LEU A 1 89 ? 0.306 -7.533 -3.450 1.00 89.56 89 LEU A N 1
ATOM 695 C CA . LEU A 1 89 ? -0.758 -8.542 -3.426 1.00 89.56 89 LEU A CA 1
ATOM 696 C C . LEU A 1 89 ? -0.191 -9.950 -3.618 1.00 89.56 89 LEU A C 1
ATOM 698 O O . LEU A 1 89 ? -0.521 -10.858 -2.859 1.00 89.56 89 LEU A O 1
ATOM 702 N N . GLU A 1 90 ? 0.720 -10.128 -4.575 1.00 88.69 90 GLU A N 1
ATOM 703 C CA . GLU A 1 90 ? 1.411 -11.400 -4.769 1.00 88.69 90 GLU A CA 1
ATOM 704 C C . GLU A 1 90 ? 2.215 -11.803 -3.524 1.00 88.69 90 GLU A C 1
ATOM 706 O O . GLU A 1 90 ? 2.157 -12.958 -3.101 1.00 88.69 90 GLU A O 1
ATOM 711 N N . ALA A 1 91 ? 2.931 -10.862 -2.904 1.00 88.31 91 ALA A N 1
ATOM 712 C CA . ALA A 1 91 ? 3.673 -11.108 -1.672 1.00 88.31 91 ALA A CA 1
ATOM 713 C C . ALA A 1 91 ? 2.755 -11.531 -0.511 1.00 88.31 91 ALA A C 1
ATOM 715 O O . ALA A 1 91 ? 3.094 -12.463 0.216 1.00 88.31 91 ALA A O 1
ATOM 716 N N . LEU A 1 92 ? 1.587 -10.898 -0.362 1.00 89.81 92 LEU A N 1
ATOM 717 C CA . LEU A 1 92 ? 0.588 -11.258 0.649 1.00 89.81 92 LEU A CA 1
ATOM 718 C C . LEU A 1 92 ? 0.039 -12.671 0.434 1.00 89.81 92 LEU A C 1
ATOM 720 O O . LEU A 1 92 ? -0.026 -13.441 1.387 1.00 89.81 92 LEU A O 1
ATOM 724 N N . LEU A 1 93 ? -0.296 -13.034 -0.808 1.00 87.06 93 LEU A N 1
ATOM 725 C CA . LEU A 1 93 ? -0.792 -14.376 -1.132 1.00 87.06 93 LEU A CA 1
ATOM 726 C C . LEU A 1 93 ? 0.284 -15.459 -0.985 1.00 87.06 93 LEU A C 1
ATOM 728 O O . LEU A 1 93 ? -0.024 -16.600 -0.648 1.00 87.06 93 LEU A O 1
ATOM 732 N N . ARG A 1 94 ? 1.552 -15.114 -1.239 1.00 84.62 94 ARG A N 1
ATOM 733 C CA . ARG A 1 94 ? 2.689 -16.035 -1.108 1.00 84.62 94 ARG A CA 1
ATOM 734 C C . ARG A 1 94 ? 3.200 -16.183 0.319 1.00 84.62 94 ARG A C 1
ATOM 736 O O . ARG A 1 94 ? 3.941 -17.127 0.564 1.00 84.62 94 ARG A O 1
ATOM 743 N N . ALA A 1 95 ? 2.865 -15.279 1.238 1.00 82.06 95 ALA A N 1
ATOM 744 C CA . ALA A 1 95 ? 3.321 -15.338 2.622 1.00 82.06 95 ALA A CA 1
ATOM 745 C C . ALA A 1 95 ? 2.457 -16.322 3.436 1.00 82.06 95 ALA A C 1
ATOM 747 O O . ALA A 1 95 ? 1.350 -15.971 3.856 1.00 82.06 95 ALA A O 1
ATOM 748 N N . PRO A 1 96 ? 2.934 -17.555 3.707 1.00 70.12 96 PRO A N 1
ATOM 749 C CA . PRO A 1 96 ? 2.108 -18.566 4.351 1.00 70.12 96 PRO A CA 1
ATOM 750 C C . PRO A 1 96 ? 1.730 -18.148 5.777 1.00 70.12 96 PRO A C 1
ATOM 752 O O . PRO A 1 96 ? 2.582 -17.760 6.588 1.00 70.12 96 PRO A O 1
ATOM 755 N N . GLY A 1 97 ? 0.437 -18.259 6.083 1.00 73.81 97 GLY A N 1
ATOM 756 C CA . GLY A 1 97 ? -0.108 -18.027 7.420 1.00 73.81 97 GLY A CA 1
ATOM 757 C C . GLY A 1 97 ? -0.100 -16.568 7.878 1.00 73.81 97 GLY A C 1
ATOM 758 O O . GLY A 1 97 ? -0.148 -16.335 9.079 1.00 73.81 97 GLY A O 1
ATOM 759 N N . LEU A 1 98 ? 0.021 -15.592 6.966 1.00 82.38 98 LEU A N 1
ATOM 760 C CA . LEU A 1 98 ? -0.202 -14.188 7.318 1.00 82.38 98 LEU A CA 1
ATOM 761 C C . LEU A 1 98 ? -1.689 -13.829 7.316 1.00 82.38 98 LEU A C 1
ATOM 763 O O . LEU A 1 98 ? -2.159 -13.262 8.288 1.00 82.38 98 LEU A O 1
ATOM 767 N N . THR A 1 99 ? -2.389 -14.071 6.209 1.00 85.75 99 THR A N 1
ATOM 768 C CA . THR A 1 99 ? -3.820 -13.786 6.071 1.00 85.75 99 THR A CA 1
ATOM 769 C C . THR A 1 99 ? -4.404 -14.635 4.943 1.00 85.75 99 THR A C 1
ATOM 771 O O . THR A 1 99 ? -3.682 -15.026 4.018 1.00 85.75 99 THR A O 1
ATOM 774 N N . ARG A 1 100 ? -5.699 -14.943 4.992 1.00 87.88 100 ARG A N 1
ATOM 775 C CA . ARG A 1 100 ? -6.413 -15.552 3.861 1.00 87.88 100 ARG A CA 1
ATOM 776 C C . ARG A 1 100 ? -6.755 -14.495 2.818 1.00 87.88 100 ARG A C 1
ATOM 778 O O . ARG A 1 100 ? -7.074 -13.357 3.136 1.00 87.88 100 ARG A O 1
ATOM 785 N N . ALA A 1 101 ? -6.809 -14.900 1.555 1.00 87.06 101 ALA A N 1
ATOM 786 C CA . ALA A 1 101 ? -7.054 -13.968 0.459 1.00 87.06 101 ALA A CA 1
ATOM 787 C C . ALA A 1 101 ? -8.383 -13.187 0.566 1.00 87.06 101 ALA A C 1
ATOM 789 O O . ALA A 1 101 ? -8.449 -12.018 0.205 1.00 87.06 101 ALA A O 1
ATOM 790 N N . GLN A 1 102 ? -9.420 -13.801 1.144 1.00 89.38 102 GLN A N 1
ATOM 791 C CA . GLN A 1 102 ? -10.722 -13.171 1.414 1.00 89.38 102 GLN A CA 1
ATOM 792 C C . GLN A 1 102 ? -10.672 -12.037 2.467 1.00 89.38 102 GLN A C 1
ATOM 794 O O . GLN A 1 102 ? -11.616 -11.257 2.568 1.00 89.38 102 GLN A O 1
ATOM 799 N N . HIS A 1 103 ? -9.593 -11.950 3.254 1.00 91.75 103 HIS A N 1
ATOM 800 C CA . HIS A 1 103 ? -9.339 -10.892 4.242 1.00 91.75 103 HIS A CA 1
ATOM 801 C C . HIS A 1 103 ? -8.472 -9.762 3.664 1.00 91.75 103 HIS A C 1
ATOM 803 O O . HIS A 1 103 ? -8.169 -8.793 4.363 1.00 91.75 103 HIS A O 1
ATOM 809 N N . ILE A 1 104 ? -8.080 -9.870 2.390 1.00 93.38 104 ILE A N 1
ATOM 810 C CA . ILE A 1 104 ? -7.337 -8.843 1.667 1.00 93.38 104 ILE A CA 1
ATOM 811 C C . ILE A 1 104 ? -8.330 -7.956 0.921 1.00 93.38 104 ILE A C 1
ATOM 813 O O . ILE A 1 104 ? -9.258 -8.427 0.261 1.00 93.38 104 ILE A O 1
ATOM 817 N N . SER A 1 105 ? -8.140 -6.647 1.020 1.00 93.19 105 SER A N 1
ATOM 818 C CA . SER A 1 105 ? -8.916 -5.663 0.273 1.00 93.19 105 SER A CA 1
ATOM 819 C C . SER A 1 105 ? -8.023 -4.592 -0.341 1.00 93.19 105 SER A C 1
ATOM 821 O O . SER A 1 105 ? -6.940 -4.298 0.159 1.00 93.19 105 SER A O 1
ATOM 823 N N . VAL A 1 106 ? -8.490 -3.967 -1.416 1.00 91.25 106 VAL A N 1
ATOM 824 C CA . VAL A 1 106 ? -7.850 -2.796 -2.023 1.00 91.25 106 VAL A CA 1
ATOM 825 C C . VAL A 1 106 ? -8.780 -1.602 -1.880 1.00 91.25 106 VAL A C 1
ATOM 827 O O . VAL A 1 106 ? -9.948 -1.672 -2.246 1.00 91.25 106 VAL A O 1
ATOM 830 N N . LEU A 1 107 ? -8.262 -0.501 -1.349 1.00 89.56 107 LEU A N 1
ATOM 831 C CA . LEU A 1 107 ? -8.949 0.773 -1.192 1.00 89.56 107 LEU A CA 1
ATOM 832 C C . LEU A 1 107 ? -8.356 1.749 -2.217 1.00 89.56 107 LEU A C 1
ATOM 834 O O . LEU A 1 107 ? -7.203 2.155 -2.087 1.00 89.56 107 LEU A O 1
ATOM 838 N N . SER A 1 108 ? -9.117 2.119 -3.248 1.00 85.12 108 SER A N 1
ATOM 839 C CA . SER A 1 108 ? -8.662 3.026 -4.313 1.00 85.12 108 SER A CA 1
ATOM 840 C C . SER A 1 108 ? -9.741 4.027 -4.735 1.00 85.12 108 SER A C 1
ATOM 842 O O . SER A 1 108 ? -10.925 3.709 -4.733 1.00 85.12 108 SER A O 1
ATOM 844 N N . ARG A 1 109 ? -9.344 5.222 -5.201 1.00 77.44 109 ARG A N 1
ATOM 845 C CA . ARG A 1 109 ? -10.271 6.185 -5.835 1.00 77.44 109 ARG A CA 1
ATOM 846 C C . ARG A 1 109 ? -10.863 5.695 -7.166 1.00 77.44 109 ARG A C 1
ATOM 848 O O . ARG A 1 109 ? -11.897 6.206 -7.577 1.00 77.44 109 ARG A O 1
ATOM 855 N N . ARG A 1 110 ? -10.223 4.746 -7.863 1.00 72.75 110 ARG A N 1
ATOM 856 C CA . ARG A 1 110 ? -10.661 4.237 -9.184 1.00 72.75 110 ARG A CA 1
ATOM 857 C C . ARG A 1 110 ? -10.640 2.709 -9.241 1.00 72.75 110 ARG A C 1
ATOM 859 O O . ARG A 1 110 ? -10.120 2.144 -10.201 1.00 72.75 110 ARG A O 1
ATOM 866 N N . GLY A 1 111 ? -11.179 2.059 -8.207 1.00 69.75 111 GLY A N 1
ATOM 867 C CA . GLY A 1 111 ? -11.161 0.598 -8.055 1.00 69.75 111 GLY A CA 1
ATOM 868 C C . GLY A 1 111 ? -11.600 -0.162 -9.309 1.00 69.75 111 GLY A C 1
ATOM 869 O O . GLY A 1 111 ? -10.930 -1.110 -9.689 1.00 69.75 111 GLY A O 1
ATOM 870 N N . GLU A 1 112 ? -12.618 0.324 -10.024 1.00 71.69 112 GLU A N 1
ATOM 871 C CA . GLU A 1 112 ? -13.089 -0.273 -11.284 1.00 71.69 112 GLU A CA 1
ATOM 872 C C . GLU A 1 112 ? -11.980 -0.397 -12.349 1.00 71.69 112 GLU A C 1
ATOM 874 O O . GLU A 1 112 ? -11.752 -1.472 -12.889 1.00 71.69 112 GLU A O 1
ATOM 879 N N . LYS A 1 113 ? -11.201 0.667 -12.593 1.00 75.44 113 LYS A N 1
ATOM 880 C CA . LYS A 1 113 ? -10.119 0.631 -13.597 1.00 75.44 113 LYS A CA 1
ATOM 881 C C . LYS A 1 113 ? -8.931 -0.216 -13.172 1.00 75.44 113 LYS A C 1
ATOM 883 O O . LYS A 1 113 ? -8.208 -0.728 -14.021 1.00 75.44 113 LYS A O 1
ATOM 888 N N . LEU A 1 114 ? -8.684 -0.286 -11.867 1.00 76.88 114 LEU A N 1
ATOM 889 C CA . LEU A 1 114 ? -7.630 -1.126 -11.320 1.00 76.88 114 LEU A CA 1
ATOM 890 C C . LEU A 1 114 ? -8.013 -2.603 -11.430 1.00 76.88 114 LEU A C 1
ATOM 892 O O . LEU A 1 114 ? -7.159 -3.419 -11.757 1.00 76.88 114 LEU A O 1
ATOM 896 N N . HIS A 1 115 ? -9.286 -2.929 -11.200 1.00 75.94 115 HIS A N 1
ATOM 897 C CA . HIS A 1 115 ? -9.805 -4.289 -11.288 1.00 75.94 115 HIS A CA 1
ATOM 898 C C . HIS A 1 115 ? -9.518 -4.921 -12.652 1.00 75.94 115 HIS A C 1
ATOM 900 O O . HIS A 1 115 ? -8.952 -6.007 -12.709 1.00 75.94 115 HIS A O 1
ATOM 906 N N . ASP A 1 116 ? -9.793 -4.198 -13.739 1.00 75.44 116 ASP A N 1
ATOM 907 C CA . ASP A 1 116 ? -9.564 -4.684 -15.108 1.00 75.44 116 ASP A CA 1
ATOM 908 C C . ASP A 1 116 ? -8.083 -4.897 -15.453 1.00 75.44 116 ASP A C 1
ATOM 910 O O . ASP A 1 116 ? -7.747 -5.631 -16.384 1.00 75.44 116 ASP A O 1
ATOM 914 N N . LYS A 1 117 ? -7.184 -4.236 -14.721 1.00 75.75 117 LYS A N 1
ATOM 915 C CA . LYS A 1 117 ? -5.738 -4.293 -14.950 1.00 75.75 117 LYS A CA 1
ATOM 916 C C . LYS A 1 117 ? -5.016 -5.276 -14.041 1.00 75.75 117 LYS A C 1
ATOM 918 O O . LYS A 1 117 ? -3.880 -5.651 -14.338 1.00 75.75 117 LYS A O 1
ATOM 923 N N . LEU A 1 118 ? -5.633 -5.678 -12.932 1.00 77.00 118 LEU A N 1
ATOM 924 C CA . LEU A 1 118 ? -5.041 -6.678 -12.062 1.00 77.00 118 LEU A CA 1
ATOM 925 C C . LEU A 1 118 ? -5.060 -8.058 -12.742 1.00 77.00 118 LEU A C 1
ATOM 927 O O . LEU A 1 118 ? -6.035 -8.427 -13.399 1.00 77.00 118 LEU A O 1
ATOM 931 N N . PRO A 1 119 ? -3.999 -8.865 -12.568 1.00 78.75 119 PRO A N 1
ATOM 932 C CA . PRO A 1 119 ? -4.010 -10.263 -12.975 1.00 78.75 119 PRO A CA 1
ATOM 933 C C . PRO A 1 119 ? -5.243 -11.016 -12.455 1.00 78.75 119 PRO A C 1
ATOM 935 O O . PRO A 1 119 ? -5.619 -10.857 -11.296 1.00 78.75 119 PRO A O 1
ATOM 938 N N . LYS A 1 120 ? -5.801 -11.935 -13.263 1.00 79.50 120 LYS A N 1
ATOM 939 C CA . LYS A 1 120 ? -6.940 -12.805 -12.879 1.00 79.50 120 LYS A CA 1
ATOM 940 C C . LYS A 1 120 ? -6.739 -13.542 -11.552 1.00 79.50 120 LYS A C 1
ATOM 942 O O . LYS A 1 120 ? -7.695 -13.853 -10.853 1.00 79.50 120 LYS A O 1
ATOM 947 N N . ALA A 1 121 ? -5.484 -13.792 -11.182 1.00 78.56 121 ALA A N 1
ATOM 948 C CA . ALA A 1 121 ? -5.123 -14.358 -9.888 1.00 78.56 121 ALA A CA 1
ATOM 949 C C . ALA A 1 121 ? -5.642 -13.538 -8.689 1.00 78.56 121 ALA A C 1
ATOM 951 O O . ALA A 1 121 ? -5.695 -14.080 -7.593 1.00 78.56 121 ALA A O 1
ATOM 952 N N . PHE A 1 122 ? -6.035 -12.275 -8.875 1.00 84.31 122 PHE A N 1
ATOM 953 C CA . PHE A 1 122 ? -6.518 -11.372 -7.829 1.00 84.31 122 PHE A CA 1
ATOM 954 C C . PHE A 1 122 ? -8.024 -11.071 -7.908 1.00 84.31 122 PHE A C 1
ATOM 956 O O . PHE A 1 122 ? -8.506 -10.242 -7.146 1.00 84.31 122 PHE A O 1
ATOM 963 N N . GLU A 1 123 ? -8.785 -11.743 -8.779 1.00 82.31 123 GLU A N 1
ATOM 964 C CA . GLU A 1 123 ? -10.221 -11.472 -9.011 1.00 82.31 123 GLU A CA 1
ATOM 965 C C . GLU A 1 123 ? -11.096 -11.633 -7.750 1.00 82.31 123 GLU A C 1
ATOM 967 O O . GLU A 1 123 ? -12.142 -11.011 -7.608 1.00 82.31 123 GLU A O 1
ATOM 972 N N . HIS A 1 124 ? -10.650 -12.440 -6.789 1.00 82.19 124 HIS A N 1
ATOM 973 C CA . HIS A 1 124 ? -11.341 -12.663 -5.518 1.00 82.19 124 HIS A CA 1
ATOM 974 C C . HIS A 1 124 ? -11.035 -11.595 -4.452 1.00 82.19 124 HIS A C 1
ATOM 976 O O . HIS A 1 124 ? -11.611 -11.639 -3.363 1.00 82.19 124 HIS A O 1
ATOM 982 N N . ILE A 1 125 ? -10.108 -10.669 -4.721 1.00 87.69 125 ILE A N 1
ATOM 983 C CA . ILE A 1 125 ? -9.738 -9.611 -3.779 1.00 87.69 125 ILE A CA 1
ATOM 984 C C . ILE A 1 125 ? -10.789 -8.512 -3.834 1.00 87.69 125 ILE A C 1
ATOM 986 O O . ILE A 1 125 ? -11.090 -7.943 -4.883 1.00 87.69 125 ILE A O 1
ATOM 990 N N . LYS A 1 126 ? -11.327 -8.170 -2.665 1.00 88.69 126 LYS A N 1
ATOM 991 C CA . LYS A 1 126 ? -12.365 -7.152 -2.562 1.00 88.69 126 LYS A CA 1
ATOM 992 C C . LYS A 1 126 ? -11.789 -5.771 -2.859 1.00 88.69 126 LYS A C 1
ATOM 994 O O . LYS A 1 126 ? -10.871 -5.312 -2.182 1.00 88.69 126 LYS A O 1
ATOM 999 N N . MET A 1 127 ? -12.371 -5.073 -3.826 1.00 87.75 127 MET A N 1
ATOM 1000 C CA . MET A 1 127 ? -12.034 -3.681 -4.104 1.00 87.75 127 MET A CA 1
ATOM 1001 C C . MET A 1 127 ? -13.097 -2.745 -3.543 1.00 87.75 127 MET A C 1
ATOM 1003 O O . MET A 1 127 ? -14.294 -2.950 -3.725 1.00 87.75 127 MET A O 1
ATOM 1007 N N . HIS A 1 128 ? -12.645 -1.701 -2.865 1.00 86.81 128 HIS A N 1
ATOM 1008 C CA . HIS A 1 128 ? -13.462 -0.600 -2.396 1.00 86.81 128 HIS A CA 1
ATOM 1009 C C . HIS A 1 128 ? -13.056 0.658 -3.152 1.00 86.81 128 HIS A C 1
ATOM 1011 O O . HIS A 1 128 ? -11.889 1.058 -3.149 1.00 86.81 128 HIS A O 1
ATOM 1017 N N . TRP A 1 129 ? -14.043 1.298 -3.759 1.00 80.94 129 TRP A N 1
ATOM 1018 C CA . TRP A 1 129 ? -13.929 2.619 -4.354 1.00 80.94 129 TRP A CA 1
ATOM 1019 C C . TRP A 1 129 ? -15.136 3.447 -3.953 1.00 80.94 129 TRP A C 1
ATOM 1021 O O . TRP A 1 129 ? -16.178 2.887 -3.617 1.00 80.94 129 TRP A O 1
ATOM 1031 N N . ASP A 1 130 ? -14.954 4.767 -3.932 1.00 68.00 130 ASP A N 1
ATOM 1032 C CA . ASP A 1 130 ? -16.001 5.726 -3.561 1.00 68.00 130 ASP A CA 1
ATOM 1033 C C . ASP A 1 130 ? -16.747 5.334 -2.268 1.00 68.00 130 ASP A C 1
ATOM 1035 O O . ASP A 1 130 ? -17.976 5.301 -2.185 1.00 68.00 130 ASP A O 1
ATOM 1039 N N . TRP A 1 131 ? -15.987 4.919 -1.246 1.00 74.38 131 TRP A N 1
ATOM 1040 C CA . TRP A 1 131 ? -16.590 4.399 -0.027 1.00 74.38 131 TRP A CA 1
ATOM 1041 C C . TRP A 1 131 ? -17.191 5.535 0.806 1.00 74.38 131 TRP A C 1
ATOM 1043 O O . TRP A 1 131 ? -16.494 6.388 1.350 1.00 74.38 131 TRP A O 1
ATOM 1053 N N . SER A 1 132 ? -18.512 5.499 0.965 1.00 67.88 132 SER A N 1
ATOM 1054 C CA . SER A 1 132 ? -19.273 6.432 1.804 1.00 67.88 132 SER A CA 1
ATOM 1055 C C . SER A 1 132 ? -19.187 6.111 3.300 1.00 67.88 132 SER A C 1
ATOM 1057 O O . SER A 1 132 ? -19.498 6.955 4.141 1.00 67.88 132 SER A O 1
ATOM 1059 N N . SER A 1 133 ? -18.758 4.893 3.650 1.00 78.88 133 SER A N 1
ATOM 1060 C CA . SER A 1 133 ? -18.627 4.477 5.045 1.00 78.88 133 SER A CA 1
ATOM 1061 C C . SER A 1 133 ? -17.487 5.221 5.729 1.00 78.88 133 SER A C 1
ATOM 1063 O O . SER A 1 133 ? -16.320 5.106 5.351 1.00 78.88 133 SER A O 1
ATOM 1065 N N . THR A 1 134 ? -17.828 5.914 6.807 1.00 83.44 134 THR A N 1
ATOM 1066 C CA . THR A 1 134 ? -16.903 6.640 7.682 1.00 83.44 134 THR A CA 1
ATOM 1067 C C . THR A 1 134 ? -16.146 5.729 8.655 1.00 83.44 134 THR A C 1
ATOM 1069 O O . THR A 1 134 ? -15.334 6.207 9.443 1.00 83.44 134 THR A O 1
ATOM 1072 N N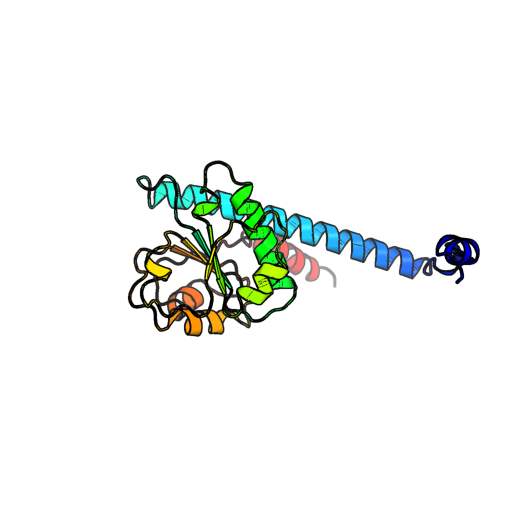 . GLN A 1 135 ? -16.406 4.420 8.635 1.00 86.25 135 GLN A N 1
ATOM 1073 C CA . GLN A 1 135 ? -15.792 3.441 9.540 1.00 86.25 135 GLN A CA 1
ATOM 1074 C C . GLN A 1 135 ? -15.003 2.357 8.802 1.00 86.25 135 GLN A C 1
ATOM 1076 O O . GLN A 1 135 ? -14.523 1.415 9.428 1.00 86.25 135 GLN A O 1
ATOM 1081 N N . LEU A 1 136 ? -14.842 2.473 7.483 1.00 89.50 136 LEU A N 1
ATOM 1082 C CA . LEU A 1 136 ? -14.202 1.441 6.675 1.00 89.50 136 LEU A CA 1
ATOM 1083 C C . LEU A 1 136 ? -12.769 1.139 7.135 1.00 89.50 136 LEU A C 1
ATOM 1085 O O . LEU A 1 136 ? -12.392 -0.022 7.218 1.00 89.50 136 LEU A O 1
ATOM 1089 N N . LEU A 1 137 ? -11.971 2.148 7.492 1.00 90.12 137 LEU A N 1
ATOM 1090 C CA . LEU A 1 137 ? -10.597 1.888 7.942 1.00 90.12 137 LEU A CA 1
ATOM 1091 C C . LEU A 1 137 ? -10.541 1.091 9.251 1.00 90.12 137 LEU A C 1
ATOM 1093 O O . LEU A 1 137 ? -9.636 0.279 9.421 1.00 90.12 137 LEU A O 1
ATOM 1097 N N . SER A 1 138 ? -11.529 1.255 10.136 1.00 88.88 138 SER A N 1
ATOM 1098 C CA . SER A 1 138 ? -11.582 0.520 11.406 1.00 88.88 138 SER A CA 1
ATOM 1099 C C . SER A 1 138 ? -11.828 -0.981 11.257 1.00 88.88 138 SER A C 1
ATOM 1101 O O . SER A 1 138 ? -11.549 -1.721 12.199 1.00 88.88 138 SER A O 1
ATOM 1103 N N . SER A 1 139 ? -12.332 -1.447 10.105 1.00 90.44 139 SER A N 1
ATOM 1104 C CA . SER A 1 139 ? -12.519 -2.884 9.864 1.00 90.44 139 SER A CA 1
ATOM 1105 C C . SER A 1 139 ? -11.221 -3.616 9.519 1.00 90.44 139 SER A C 1
ATOM 1107 O O . SER A 1 139 ? -11.220 -4.846 9.460 1.00 90.44 139 SER A O 1
ATOM 1109 N N . PHE A 1 140 ? -10.134 -2.878 9.276 1.00 91.88 140 PHE A N 1
ATOM 1110 C CA . PHE A 1 140 ? -8.830 -3.435 8.938 1.00 91.88 140 PHE A CA 1
ATOM 1111 C C . PHE A 1 140 ? -7.882 -3.392 10.132 1.00 91.88 140 PHE A C 1
ATOM 1113 O O . PHE A 1 140 ? -7.739 -2.370 10.811 1.00 91.88 140 PHE A O 1
ATOM 1120 N N . ASP A 1 141 ? -7.183 -4.503 10.345 1.00 91.25 141 ASP A N 1
ATOM 1121 C CA . ASP A 1 141 ? -6.091 -4.597 11.307 1.00 91.25 141 ASP A CA 1
ATOM 1122 C C . ASP A 1 141 ? -4.856 -3.858 10.798 1.00 91.25 141 ASP A C 1
ATOM 1124 O O . ASP A 1 141 ? -4.185 -3.160 11.565 1.00 91.25 141 ASP A O 1
ATOM 1128 N N . VAL A 1 142 ? -4.593 -3.983 9.492 1.00 92.31 142 VAL A N 1
ATOM 1129 C CA . VAL A 1 142 ? -3.493 -3.309 8.804 1.00 92.31 142 VAL A CA 1
ATOM 1130 C C . VAL A 1 142 ? -3.965 -2.614 7.542 1.00 92.31 142 VAL A C 1
ATOM 1132 O O . VAL A 1 142 ? -4.682 -3.190 6.729 1.00 92.31 142 VAL A O 1
ATOM 1135 N N . VAL A 1 143 ? -3.474 -1.395 7.345 1.00 93.56 143 VAL A N 1
ATOM 1136 C CA . VAL A 1 143 ? -3.572 -0.662 6.086 1.00 93.56 143 VAL A CA 1
ATOM 1137 C C . VAL A 1 143 ? -2.164 -0.427 5.547 1.00 93.56 143 VAL A C 1
ATOM 1139 O O . VAL A 1 143 ? -1.380 0.326 6.125 1.00 93.56 143 VAL A O 1
ATOM 1142 N N . ILE A 1 144 ? -1.837 -1.070 4.430 1.00 92.12 144 ILE A N 1
ATOM 1143 C CA . ILE A 1 144 ? -0.594 -0.870 3.689 1.00 92.12 144 ILE A CA 1
ATOM 1144 C C . ILE A 1 144 ? -0.790 0.327 2.761 1.00 92.12 144 ILE A C 1
ATOM 1146 O O . ILE A 1 144 ? -1.590 0.263 1.831 1.00 92.12 144 ILE A O 1
ATOM 1150 N N . VAL A 1 145 ? -0.079 1.425 3.003 1.00 90.12 145 VAL A N 1
ATOM 1151 C CA . VAL A 1 145 ? -0.167 2.630 2.168 1.00 90.12 145 VAL A CA 1
ATOM 1152 C C . VAL A 1 145 ? 0.854 2.528 1.045 1.00 90.12 145 VAL A C 1
ATOM 1154 O O . VAL A 1 145 ? 2.057 2.540 1.306 1.00 90.12 145 VAL A O 1
ATOM 1157 N N . VAL A 1 146 ? 0.366 2.455 -0.195 1.00 86.25 146 VAL A N 1
ATOM 1158 C CA . VAL A 1 146 ? 1.186 2.259 -1.395 1.00 86.25 146 VAL A CA 1
ATOM 1159 C C . VAL A 1 146 ? 1.013 3.461 -2.318 1.00 86.25 146 VAL A C 1
ATOM 1161 O O . VAL A 1 146 ? 0.032 3.581 -3.049 1.00 86.25 146 VAL A O 1
ATOM 1164 N N . CYS A 1 147 ? 1.971 4.382 -2.268 1.00 80.25 147 CYS A N 1
ATOM 1165 C CA . CYS A 1 147 ? 2.010 5.567 -3.127 1.00 80.25 147 CYS A CA 1
ATOM 1166 C C . CYS A 1 147 ? 3.422 6.148 -3.208 1.00 80.25 147 CYS A C 1
ATOM 1168 O O . CYS A 1 147 ? 4.310 5.737 -2.456 1.00 80.25 147 CYS A O 1
ATOM 1170 N N . SER A 1 148 ? 3.627 7.110 -4.110 1.00 79.12 148 SER A N 1
ATOM 1171 C CA . SER A 1 148 ? 4.876 7.877 -4.168 1.00 79.12 148 SER A CA 1
ATOM 1172 C C . SER A 1 148 ? 4.933 8.957 -3.074 1.00 79.12 148 SER A C 1
ATOM 1174 O O . SER A 1 148 ? 3.901 9.401 -2.568 1.00 79.12 148 SER A O 1
ATOM 1176 N N . ALA A 1 149 ? 6.133 9.452 -2.746 1.00 79.62 149 ALA A N 1
ATOM 1177 C CA . ALA A 1 149 ? 6.294 10.553 -1.788 1.00 79.62 149 ALA A CA 1
ATOM 1178 C C . ALA A 1 149 ? 5.550 11.830 -2.209 1.00 79.62 149 ALA A C 1
ATOM 1180 O O . ALA A 1 149 ? 5.031 12.551 -1.355 1.00 79.62 149 ALA A O 1
ATOM 1181 N N . MET A 1 150 ? 5.486 12.097 -3.519 1.00 81.81 150 MET A N 1
ATOM 1182 C CA . MET A 1 150 ? 4.790 13.264 -4.074 1.00 81.81 150 MET A CA 1
ATOM 1183 C C . MET A 1 150 ? 3.283 13.191 -3.842 1.00 81.81 150 MET A C 1
ATOM 1185 O O . MET A 1 150 ? 2.633 14.213 -3.651 1.00 81.81 150 MET A O 1
ATOM 1189 N N . HIS A 1 151 ? 2.742 11.979 -3.808 1.00 83.38 151 HIS A N 1
ATOM 1190 C CA . HIS A 1 151 ? 1.309 11.741 -3.743 1.00 83.38 151 HIS A CA 1
ATOM 1191 C C . HIS A 1 151 ? 0.808 11.300 -2.373 1.00 83.38 151 HIS A C 1
ATOM 1193 O O . HIS A 1 151 ? -0.396 11.195 -2.146 1.00 83.38 151 HIS A O 1
ATOM 1199 N N . PHE A 1 152 ? 1.714 11.110 -1.418 1.00 86.31 152 PHE A N 1
ATOM 1200 C CA . PHE A 1 152 ? 1.365 10.836 -0.034 1.00 86.31 152 PHE A CA 1
ATOM 1201 C C . PHE A 1 152 ? 0.313 11.810 0.558 1.00 86.31 152 PHE A C 1
ATOM 1203 O O . PHE A 1 152 ? -0.540 11.334 1.310 1.00 86.31 152 PHE A O 1
ATOM 1210 N N . PRO A 1 153 ? 0.261 13.118 0.197 1.00 87.81 153 PRO A N 1
ATOM 1211 C CA . PRO A 1 153 ? -0.843 14.016 0.571 1.00 87.81 153 PRO A CA 1
ATOM 1212 C C . PRO A 1 153 ? -2.253 13.533 0.218 1.00 87.81 153 PRO A C 1
ATOM 1214 O O . PRO A 1 153 ? -3.171 13.757 1.004 1.00 87.81 153 PRO A O 1
ATOM 1217 N N . LEU A 1 154 ? -2.430 12.794 -0.879 1.00 86.69 154 LEU A N 1
ATOM 1218 C CA . LEU A 1 154 ? -3.733 12.245 -1.275 1.00 86.69 154 LEU A CA 1
ATOM 1219 C C . LEU A 1 154 ? -4.252 11.195 -0.279 1.00 86.69 154 LEU A C 1
ATOM 1221 O O . LEU A 1 154 ? -5.461 10.991 -0.160 1.00 86.69 154 LEU A O 1
ATOM 1225 N N . THR A 1 155 ? -3.355 10.571 0.494 1.00 86.62 155 THR A N 1
ATOM 1226 C CA . THR A 1 155 ? -3.727 9.683 1.608 1.00 86.62 155 THR A CA 1
ATOM 1227 C C . THR A 1 155 ? -4.617 10.418 2.594 1.00 86.62 155 THR A C 1
ATOM 1229 O O . THR A 1 155 ? -5.654 9.898 2.991 1.00 86.62 155 THR A O 1
ATOM 1232 N N . GLN A 1 156 ? -4.241 11.647 2.957 1.00 84.75 156 GLN A N 1
ATOM 1233 C CA . GLN A 1 156 ? -4.982 12.442 3.926 1.00 84.75 156 GLN A CA 1
ATOM 1234 C C . GLN A 1 156 ? -6.397 12.745 3.429 1.00 84.75 156 GLN A C 1
ATOM 1236 O O . GLN A 1 156 ? -7.340 12.672 4.210 1.00 84.75 156 GLN A O 1
ATOM 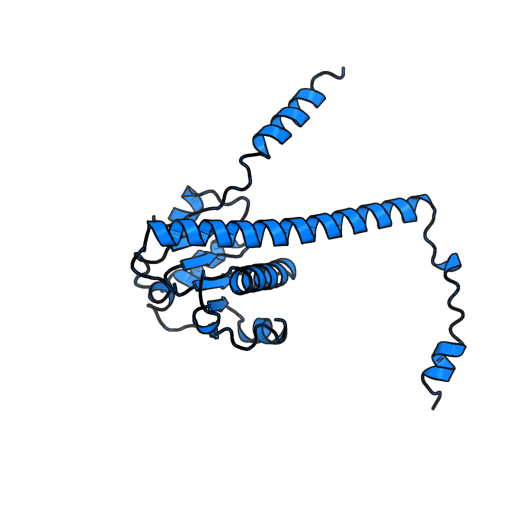1241 N N . GLU A 1 157 ? -6.558 13.041 2.138 1.00 82.00 157 GLU A N 1
ATOM 1242 C CA . GLU A 1 157 ? -7.873 13.292 1.546 1.00 82.00 157 GLU A CA 1
ATOM 1243 C C . GLU A 1 157 ? -8.780 12.059 1.611 1.00 82.00 157 GLU A C 1
ATOM 1245 O O . GLU A 1 157 ? -9.963 12.180 1.920 1.00 82.00 157 GLU A O 1
ATOM 1250 N N . LEU A 1 158 ? -8.234 10.868 1.343 1.00 81.88 158 LEU A N 1
ATOM 1251 C CA . LEU A 1 158 ? -9.000 9.620 1.365 1.00 81.88 158 LEU A CA 1
ATOM 1252 C C . LEU A 1 158 ? -9.458 9.205 2.761 1.00 81.88 158 LEU A C 1
ATOM 1254 O O . LEU A 1 158 ? -10.524 8.607 2.916 1.00 81.88 158 LEU A O 1
ATOM 1258 N N . ILE A 1 159 ? -8.650 9.498 3.776 1.00 85.81 159 ILE A N 1
ATOM 1259 C CA . ILE A 1 159 ? -8.941 9.100 5.155 1.00 85.81 159 ILE A CA 1
ATOM 1260 C C . ILE A 1 159 ? -9.644 10.206 5.954 1.00 85.81 159 ILE A C 1
ATOM 1262 O O . ILE A 1 159 ? -10.058 9.953 7.083 1.00 85.81 159 ILE A O 1
ATOM 1266 N N . LEU A 1 160 ? -9.795 11.415 5.395 1.00 82.12 160 LEU A N 1
ATOM 1267 C CA . LEU A 1 160 ? -10.296 12.602 6.103 1.00 82.12 160 LEU A CA 1
ATOM 1268 C C . LEU A 1 160 ? -11.654 12.370 6.779 1.00 82.12 160 LEU A C 1
ATOM 1270 O O . LEU A 1 160 ? -11.873 12.839 7.892 1.00 82.12 160 LEU A O 1
ATOM 1274 N N . ASN A 1 161 ? -12.538 11.625 6.114 1.00 81.25 161 ASN A N 1
ATOM 1275 C CA . ASN A 1 161 ? -13.908 11.374 6.568 1.00 81.25 161 ASN A CA 1
ATOM 1276 C C . ASN A 1 161 ? -14.035 10.143 7.483 1.00 81.25 161 ASN A C 1
ATOM 1278 O O . ASN A 1 161 ? -15.146 9.730 7.814 1.00 81.25 161 ASN A O 1
ATOM 1282 N N . GLN A 1 162 ? -12.922 9.514 7.868 1.00 84.62 162 GLN A N 1
ATOM 1283 C CA . GLN A 1 162 ? -12.938 8.309 8.694 1.00 84.62 162 GLN A CA 1
ATOM 1284 C C . GLN A 1 162 ? -12.976 8.684 10.183 1.00 84.62 162 GLN A C 1
ATOM 1286 O O . GLN A 1 162 ? -12.095 9.378 10.683 1.00 84.62 162 GLN A O 1
ATOM 1291 N N . ILE A 1 163 ? -14.010 8.221 10.892 1.00 73.19 163 ILE A N 1
ATOM 1292 C 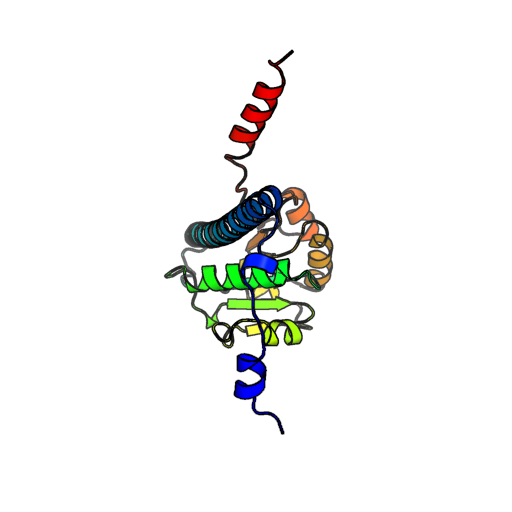CA . ILE A 1 163 ? -14.333 8.621 12.273 1.00 73.19 163 ILE A CA 1
ATOM 1293 C C . ILE A 1 163 ? -13.436 7.917 13.301 1.00 73.19 163 ILE A C 1
ATOM 1295 O O . ILE A 1 163 ? -13.192 8.454 14.379 1.00 73.19 163 ILE A O 1
ATOM 1299 N N . SER A 1 164 ? -12.935 6.718 12.996 1.00 71.62 164 SER A N 1
ATOM 1300 C CA . SER A 1 164 ? -12.030 5.988 13.885 1.00 71.62 164 SER A CA 1
ATOM 1301 C C . SER A 1 164 ? -11.215 4.952 13.118 1.00 71.62 164 SER A C 1
ATOM 1303 O O . SER A 1 164 ? -11.736 4.277 12.238 1.00 71.62 164 SER A O 1
ATOM 1305 N N . TYR A 1 165 ? -9.936 4.834 13.462 1.00 80.06 165 TYR A N 1
ATOM 1306 C CA . TYR A 1 165 ? -9.013 3.773 13.032 1.00 80.06 165 TYR A CA 1
ATOM 1307 C C . TYR A 1 165 ? -7.850 3.653 14.032 1.00 80.06 165 TYR A C 1
ATOM 1309 O O . TYR A 1 165 ? -6.721 3.315 13.688 1.00 80.06 165 TYR A O 1
ATOM 1317 N N . SER A 1 166 ? -8.116 3.946 15.312 1.00 74.50 166 SER A N 1
ATOM 1318 C CA . SER A 1 166 ? -7.103 3.905 16.381 1.00 74.50 166 SER A CA 1
ATOM 1319 C C . SER A 1 166 ? -6.518 2.506 16.592 1.00 74.50 166 SER A C 1
ATOM 1321 O O . SER A 1 166 ? -5.399 2.361 17.078 1.00 74.50 166 SER A O 1
ATOM 1323 N N . LYS A 1 167 ? -7.270 1.479 16.186 1.00 79.44 167 LYS A N 1
ATOM 1324 C CA . LYS A 1 167 ? -6.854 0.078 16.144 1.00 79.44 167 LYS A CA 1
ATOM 1325 C C . LYS A 1 167 ? -6.408 -0.353 14.747 1.00 79.44 167 LYS A C 1
ATOM 1327 O O . LYS A 1 167 ? -6.449 -1.540 14.460 1.00 79.44 167 LYS A O 1
ATOM 1332 N N . THR A 1 168 ? -5.982 0.540 13.873 1.00 89.62 168 THR A N 1
ATOM 1333 C CA . THR A 1 168 ? -5.459 0.159 12.559 1.00 89.62 168 THR A CA 1
ATOM 1334 C C . THR A 1 168 ? -3.983 0.498 12.515 1.00 89.62 168 THR A C 1
ATOM 1336 O O . THR A 1 168 ? -3.587 1.633 12.781 1.00 89.62 168 THR A O 1
ATOM 1339 N N . LEU A 1 169 ? -3.161 -0.502 12.215 1.00 90.19 169 LEU A N 1
ATOM 1340 C CA . LEU A 1 169 ? -1.741 -0.300 11.982 1.00 90.19 169 LEU A CA 1
ATOM 1341 C C . LEU A 1 169 ? -1.542 0.159 10.537 1.00 90.19 169 LEU A C 1
ATOM 1343 O O . LEU A 1 169 ? -1.918 -0.540 9.601 1.00 90.19 169 LEU A O 1
ATOM 1347 N N . PHE A 1 170 ? -0.918 1.312 10.344 1.00 91.19 170 PHE A N 1
ATOM 1348 C CA . PHE A 1 170 ? -0.558 1.796 9.019 1.00 91.19 170 PHE A CA 1
ATOM 1349 C C . PHE A 1 170 ? 0.871 1.386 8.696 1.00 91.19 170 PHE A C 1
ATOM 1351 O O . PHE A 1 170 ? 1.810 1.774 9.390 1.00 91.19 170 PHE A O 1
ATOM 1358 N N . PHE A 1 171 ? 1.028 0.616 7.628 1.00 90.44 171 PHE A N 1
ATOM 1359 C CA . PHE A 1 171 ? 2.317 0.193 7.107 1.00 90.44 171 PHE A CA 1
ATOM 1360 C C . PHE A 1 171 ? 2.621 1.004 5.846 1.00 90.44 171 PHE A C 1
ATOM 1362 O O . PHE A 1 171 ? 2.059 0.756 4.782 1.00 90.44 171 PHE A O 1
ATOM 1369 N N . VAL A 1 172 ? 3.452 2.037 5.966 1.00 87.44 172 VAL A N 1
ATOM 1370 C CA . VAL A 1 172 ? 3.696 2.995 4.878 1.00 87.44 172 VAL A CA 1
ATOM 1371 C C . VAL A 1 172 ? 4.923 2.560 4.093 1.00 87.44 172 VAL A C 1
ATOM 1373 O O . VAL A 1 172 ? 6.035 2.672 4.592 1.00 87.44 172 VAL A O 1
ATOM 1376 N N . THR A 1 173 ? 4.734 2.094 2.857 1.00 79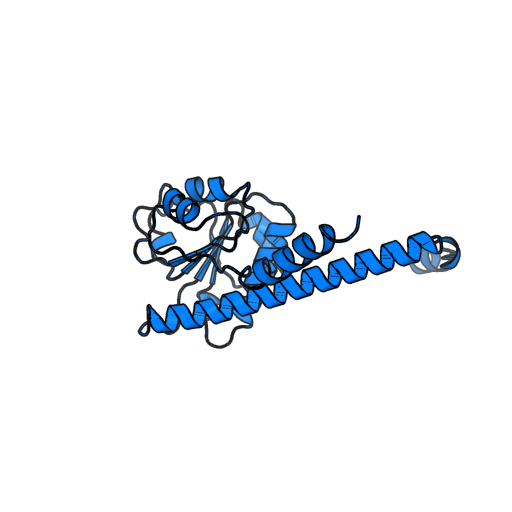.12 173 THR A N 1
ATOM 1377 C CA . THR A 1 173 ? 5.832 1.611 1.996 1.00 79.12 173 THR A CA 1
ATOM 1378 C C . THR A 1 173 ? 6.466 2.721 1.155 1.00 79.12 173 THR A C 1
ATOM 1380 O O . THR A 1 173 ? 7.254 2.451 0.253 1.00 79.12 173 THR A O 1
ATOM 1383 N N . THR A 1 174 ? 6.075 3.974 1.382 1.00 76.94 174 THR A N 1
ATOM 1384 C CA . THR A 1 174 ? 6.505 5.117 0.579 1.00 76.94 174 THR A CA 1
ATOM 1385 C C . THR A 1 174 ? 7.902 5.586 0.979 1.00 76.94 174 THR A C 1
ATOM 1387 O O . THR A 1 174 ? 8.085 6.196 2.034 1.00 76.94 174 THR A O 1
ATOM 1390 N N . ASN A 1 175 ? 8.878 5.374 0.096 1.00 73.44 175 ASN A N 1
ATOM 1391 C CA . ASN A 1 175 ? 10.229 5.917 0.254 1.00 73.44 175 ASN A CA 1
ATOM 1392 C C . ASN A 1 175 ? 10.201 7.454 0.293 1.00 73.44 175 ASN A C 1
ATOM 1394 O O . ASN A 1 175 ? 9.424 8.080 -0.425 1.00 73.44 175 ASN A O 1
ATOM 1398 N N . GLY A 1 176 ? 11.054 8.071 1.114 1.00 74.75 176 GLY A N 1
ATOM 1399 C CA . GLY A 1 176 ? 11.163 9.534 1.222 1.00 74.75 176 GLY A CA 1
ATOM 1400 C C . GLY A 1 176 ? 10.105 10.214 2.105 1.00 74.75 176 GLY A C 1
ATOM 1401 O O . GLY A 1 176 ? 10.133 11.435 2.269 1.00 74.75 176 GLY A O 1
ATOM 1402 N N . VAL A 1 177 ? 9.187 9.457 2.715 1.00 80.94 177 VAL A N 1
ATOM 1403 C CA . VAL A 1 177 ? 8.271 9.971 3.744 1.00 80.94 177 VAL A CA 1
ATOM 1404 C C . VAL A 1 177 ? 8.810 9.598 5.121 1.00 80.94 177 VAL A C 1
ATOM 1406 O O . VAL A 1 177 ? 8.963 8.426 5.445 1.00 80.94 177 VAL A O 1
ATOM 1409 N N . THR A 1 178 ? 9.091 10.596 5.959 1.00 84.75 178 THR A N 1
ATOM 1410 C CA . THR A 1 178 ? 9.555 10.351 7.332 1.00 84.75 178 THR A CA 1
ATOM 1411 C C . THR A 1 178 ? 8.420 9.846 8.221 1.00 84.75 178 THR A C 1
ATOM 1413 O O . THR A 1 178 ? 7.252 10.195 8.024 1.00 84.75 178 THR A O 1
ATOM 1416 N N . ILE A 1 179 ? 8.755 9.081 9.266 1.00 86.06 179 ILE A N 1
ATOM 1417 C CA . ILE A 1 179 ? 7.759 8.540 10.205 1.00 86.06 179 ILE A CA 1
ATOM 1418 C C . ILE A 1 179 ? 6.908 9.636 10.860 1.00 86.06 179 ILE A C 1
ATOM 1420 O O . ILE A 1 179 ? 5.695 9.480 10.985 1.00 86.06 179 ILE A O 1
ATOM 1424 N N . ASN A 1 180 ? 7.512 10.773 11.218 1.00 86.50 180 ASN A N 1
ATOM 1425 C CA . ASN A 1 180 ? 6.794 11.899 11.821 1.00 86.50 180 ASN A CA 1
ATOM 1426 C C . ASN A 1 180 ? 5.815 12.531 10.828 1.00 86.50 180 ASN A C 1
ATOM 1428 O O . ASN A 1 180 ? 4.671 12.808 11.184 1.00 86.50 180 ASN A O 1
ATOM 1432 N N . ARG A 1 181 ? 6.228 12.701 9.565 1.00 87.62 181 ARG A N 1
ATOM 1433 C CA . ARG A 1 181 ? 5.342 13.194 8.504 1.00 87.62 181 ARG A CA 1
ATOM 1434 C C . ARG A 1 181 ? 4.169 12.239 8.285 1.00 87.62 181 ARG A C 1
ATOM 1436 O O . ARG A 1 181 ? 3.029 12.695 8.233 1.00 87.62 181 ARG A O 1
ATOM 1443 N N . ALA A 1 182 ? 4.430 10.934 8.224 1.00 88.94 182 ALA A N 1
ATOM 1444 C CA . ALA A 1 182 ? 3.388 9.927 8.064 1.00 88.94 182 ALA A CA 1
ATOM 1445 C C . ALA A 1 182 ? 2.381 9.937 9.223 1.00 88.94 182 ALA A C 1
ATOM 1447 O O . ALA A 1 182 ? 1.181 10.029 8.981 1.00 88.94 182 ALA A O 1
ATOM 1448 N N . LYS A 1 183 ? 2.855 9.933 10.476 1.00 89.81 183 LYS A N 1
ATOM 1449 C CA . LYS A 1 183 ? 2.002 10.011 11.676 1.00 89.81 183 LYS A CA 1
ATOM 1450 C C . LYS A 1 183 ? 1.126 11.259 11.694 1.00 89.81 183 LYS A C 1
ATOM 1452 O O . LYS A 1 183 ? -0.063 11.159 11.983 1.00 89.81 183 LYS A O 1
ATOM 1457 N N . ASN A 1 184 ? 1.690 12.413 11.340 1.00 88.94 184 ASN A N 1
ATOM 1458 C CA . ASN A 1 184 ? 0.957 13.678 11.322 1.00 88.94 184 ASN A CA 1
ATOM 1459 C C . ASN A 1 184 ? -0.144 13.694 10.255 1.00 88.94 184 ASN A C 1
ATOM 1461 O O . ASN A 1 184 ? -1.257 14.134 10.528 1.00 88.94 184 ASN A O 1
ATOM 1465 N N . MET A 1 185 ? 0.147 13.195 9.052 1.00 88.62 185 MET A N 1
ATOM 1466 C CA . MET A 1 185 ? -0.813 13.196 7.943 1.00 88.62 185 MET A CA 1
ATOM 1467 C C . MET A 1 185 ? -1.898 12.131 8.110 1.00 88.62 185 MET A C 1
ATOM 1469 O O . MET A 1 185 ? -3.065 12.401 7.838 1.00 88.62 185 MET A O 1
ATOM 1473 N N . ILE A 1 186 ? -1.525 10.947 8.607 1.00 89.94 186 ILE A N 1
ATOM 1474 C CA . ILE A 1 186 ? -2.460 9.858 8.922 1.00 89.94 186 ILE A CA 1
ATOM 1475 C C . ILE A 1 186 ? -3.235 10.150 10.214 1.00 89.94 186 ILE A C 1
ATOM 1477 O O . ILE A 1 186 ? -4.272 9.552 10.451 1.00 89.94 186 ILE A O 1
ATOM 1481 N N . LYS A 1 187 ? -2.755 11.075 11.055 1.00 88.06 187 LYS A N 1
ATOM 1482 C CA . LYS A 1 187 ? -3.307 11.371 12.388 1.00 88.06 187 LYS A CA 1
ATOM 1483 C C . LYS A 1 187 ? -3.396 10.124 13.280 1.00 88.06 187 LYS A C 1
ATOM 1485 O O . LYS A 1 187 ? -4.326 9.969 14.066 1.00 88.06 187 LYS A O 1
ATOM 1490 N N . SER A 1 188 ? -2.404 9.240 13.171 1.00 87.56 188 SER A N 1
ATOM 1491 C CA . SER A 1 188 ? -2.295 8.016 13.969 1.00 87.56 188 SER A CA 1
ATOM 1492 C C . SER A 1 188 ? -0.877 7.845 14.496 1.00 87.56 188 SER A C 1
ATOM 1494 O O . SER A 1 188 ? 0.098 8.121 13.799 1.00 87.56 188 SER A O 1
ATOM 1496 N N . SER A 1 189 ? -0.749 7.359 15.731 1.00 87.00 189 SER A N 1
ATOM 1497 C CA . SER A 1 189 ? 0.534 6.934 16.297 1.00 87.00 189 SER A CA 1
ATOM 1498 C C . SER A 1 189 ? 0.933 5.525 15.845 1.00 87.00 189 SER A C 1
ATOM 1500 O O . SER A 1 189 ? 2.124 5.204 15.855 1.00 87.00 189 SER A O 1
ATOM 1502 N N . ALA A 1 190 ? -0.036 4.714 15.407 1.00 88.81 190 ALA A N 1
ATOM 1503 C CA . ALA A 1 190 ? 0.143 3.348 14.926 1.00 88.81 190 ALA A CA 1
ATOM 1504 C C . ALA A 1 190 ? 0.593 3.340 13.456 1.00 88.81 190 ALA A C 1
ATOM 1506 O O . ALA A 1 190 ? -0.089 2.814 12.582 1.00 88.81 190 ALA A O 1
ATOM 1507 N N . VAL A 1 191 ? 1.742 3.960 13.188 1.00 89.25 191 VAL A N 1
ATOM 1508 C CA . VAL A 1 191 ? 2.367 4.016 11.861 1.00 89.25 191 VAL A CA 1
ATOM 1509 C C . VAL A 1 191 ? 3.750 3.390 11.930 1.00 89.25 191 VAL A C 1
ATOM 1511 O O . VAL A 1 191 ? 4.558 3.748 12.792 1.00 89.25 191 VAL A O 1
ATOM 1514 N N . VAL A 1 192 ? 4.025 2.495 10.988 1.00 87.56 192 VAL A N 1
ATOM 1515 C CA . VAL A 1 192 ? 5.316 1.842 10.783 1.00 87.56 192 VAL A CA 1
ATOM 1516 C C . VAL A 1 192 ? 5.770 2.104 9.356 1.00 87.56 192 VAL A C 1
ATOM 1518 O O . VAL A 1 192 ? 4.992 1.979 8.413 1.00 87.56 192 VAL A O 1
ATOM 1521 N N . ILE A 1 193 ? 7.041 2.465 9.214 1.00 83.81 193 ILE A N 1
ATOM 1522 C CA . ILE A 1 193 ? 7.719 2.570 7.924 1.00 83.81 193 ILE A CA 1
ATOM 1523 C C . ILE A 1 193 ? 8.803 1.494 7.928 1.00 83.81 193 ILE A C 1
ATOM 1525 O O . ILE A 1 193 ? 9.671 1.542 8.805 1.00 83.81 193 ILE A O 1
ATOM 1529 N N . PRO A 1 194 ? 8.761 0.501 7.025 1.00 70.69 194 PRO A N 1
ATOM 1530 C CA . PRO A 1 194 ? 9.871 -0.418 6.854 1.00 70.69 194 PRO A CA 1
ATOM 1531 C C . PRO A 1 194 ? 11.055 0.367 6.278 1.00 70.69 194 PRO A C 1
ATOM 1533 O O . PRO A 1 194 ? 11.139 0.609 5.078 1.00 70.69 194 PRO A O 1
ATOM 1536 N N . CYS A 1 195 ? 11.972 0.812 7.136 1.00 57.50 195 CYS A N 1
ATOM 1537 C CA . CYS A 1 195 ? 13.241 1.358 6.674 1.00 57.50 195 CYS A CA 1
ATOM 1538 C C . CYS A 1 195 ? 14.096 0.203 6.143 1.00 57.50 195 CYS A C 1
ATOM 1540 O O . CYS A 1 195 ? 14.668 -0.560 6.920 1.00 57.50 195 CYS A O 1
ATOM 1542 N N . PHE A 1 196 ? 14.201 0.085 4.822 1.00 53.78 196 PHE A N 1
ATOM 1543 C CA . PHE A 1 196 ? 15.173 -0.805 4.179 1.00 53.78 196 PHE A CA 1
ATOM 1544 C C . PHE A 1 196 ? 16.594 -0.206 4.154 1.00 53.78 196 PHE A C 1
ATOM 1546 O O . PHE A 1 196 ? 17.545 -0.885 3.778 1.00 53.78 196 PHE A O 1
ATOM 1553 N N . ASP A 1 197 ? 16.748 1.045 4.601 1.00 43.00 197 ASP A N 1
ATOM 1554 C CA . ASP A 1 197 ? 17.983 1.836 4.522 1.00 43.00 197 ASP A CA 1
ATOM 1555 C C . ASP A 1 197 ? 19.073 1.483 5.546 1.00 43.00 197 ASP A C 1
ATOM 1557 O O . ASP A 1 197 ? 20.163 2.046 5.485 1.00 43.00 197 ASP A O 1
ATOM 1561 N N . TYR A 1 198 ? 18.875 0.513 6.448 1.00 36.03 198 TYR A N 1
ATOM 1562 C CA . TYR A 1 198 ? 19.907 0.231 7.462 1.00 36.03 198 TYR A CA 1
ATOM 1563 C C . TYR A 1 198 ? 21.232 -0.315 6.878 1.00 36.03 198 TYR A C 1
ATOM 1565 O O . TYR A 1 198 ? 22.230 -0.409 7.586 1.00 36.03 198 TYR A O 1
ATOM 1573 N N . GLN A 1 199 ? 21.279 -0.654 5.582 1.00 34.34 199 GLN A N 1
ATOM 1574 C CA . GLN A 1 199 ? 22.530 -0.938 4.863 1.00 34.34 199 GLN A CA 1
ATOM 1575 C C . GLN A 1 199 ? 22.881 0.075 3.763 1.00 34.34 199 GLN A C 1
ATOM 1577 O O . GLN A 1 199 ? 24.023 0.071 3.303 1.00 34.34 199 GLN A O 1
ATOM 1582 N N . SER A 1 200 ? 21.968 0.961 3.353 1.00 34.84 200 SER A N 1
ATOM 1583 C CA . SER A 1 200 ? 22.288 2.000 2.366 1.00 34.84 200 SER A CA 1
ATOM 1584 C C . SER A 1 200 ? 23.097 3.133 2.999 1.00 34.84 200 SER A C 1
ATOM 1586 O O . SER A 1 200 ? 23.997 3.640 2.344 1.00 34.84 200 SER A O 1
ATOM 1588 N N . GLU A 1 201 ? 22.903 3.445 4.287 1.00 37.16 201 GLU A N 1
ATOM 1589 C CA . GLU A 1 201 ? 23.780 4.377 5.016 1.00 37.16 201 GLU A CA 1
ATOM 1590 C C . GLU A 1 201 ? 25.213 3.823 5.140 1.00 37.16 201 GLU A C 1
ATOM 1592 O O . GLU A 1 201 ? 26.183 4.562 4.989 1.00 37.16 201 GLU A O 1
ATOM 1597 N N . LEU A 1 202 ? 25.378 2.504 5.304 1.00 35.34 202 LEU A N 1
ATOM 1598 C CA . LEU A 1 202 ? 26.697 1.848 5.329 1.00 35.34 202 LEU A CA 1
ATOM 1599 C C . LEU A 1 202 ? 27.383 1.792 3.953 1.00 35.34 202 LEU A C 1
ATOM 1601 O O . LEU A 1 202 ? 28.613 1.747 3.887 1.00 35.34 202 LEU A O 1
ATOM 1605 N N . LEU A 1 203 ? 26.616 1.784 2.860 1.00 35.12 203 LEU A N 1
ATOM 1606 C CA . LEU A 1 203 ? 27.146 1.773 1.493 1.00 35.12 203 LEU A CA 1
ATOM 1607 C C . LEU A 1 203 ? 27.361 3.195 0.951 1.00 35.12 203 LEU A C 1
ATOM 1609 O O . LEU A 1 203 ? 28.411 3.460 0.374 1.00 35.12 203 LEU A O 1
ATOM 1613 N N . GLY A 1 204 ? 26.444 4.128 1.213 1.00 34.28 204 GLY A N 1
ATOM 1614 C CA . GLY A 1 204 ? 26.550 5.545 0.856 1.00 34.28 204 GLY A CA 1
ATOM 1615 C C . GLY A 1 204 ? 27.724 6.232 1.551 1.00 34.28 204 GLY A C 1
ATOM 1616 O O . GLY A 1 204 ? 28.529 6.876 0.885 1.00 34.28 204 GLY A O 1
ATOM 1617 N N . HIS A 1 205 ? 27.940 5.969 2.849 1.00 33.50 205 HIS A N 1
ATOM 1618 C CA . HIS A 1 205 ? 29.129 6.474 3.545 1.00 33.50 205 HIS A CA 1
ATOM 1619 C C . HIS A 1 205 ? 30.450 5.898 3.008 1.00 33.50 205 HIS A C 1
ATOM 1621 O O . HIS A 1 205 ? 31.480 6.557 3.127 1.00 33.50 205 HIS A O 1
ATOM 1627 N N . ARG A 1 206 ? 30.454 4.707 2.389 1.00 34.84 206 ARG A N 1
ATOM 1628 C CA . ARG A 1 206 ? 31.658 4.157 1.738 1.00 34.84 206 ARG A CA 1
ATOM 1629 C C . ARG A 1 206 ? 31.916 4.763 0.360 1.00 34.84 206 ARG A C 1
ATOM 1631 O O . ARG A 1 206 ? 33.078 4.983 0.027 1.00 34.84 206 ARG A O 1
ATOM 1638 N N . PHE A 1 207 ? 30.872 5.054 -0.416 1.00 31.55 207 PHE A N 1
ATOM 1639 C CA . PHE A 1 207 ? 31.023 5.700 -1.724 1.00 31.55 207 PHE A CA 1
ATOM 1640 C C . PHE A 1 207 ? 31.415 7.179 -1.599 1.00 31.55 207 PHE A C 1
ATOM 1642 O O . PHE A 1 207 ? 32.307 7.627 -2.322 1.00 31.55 207 PHE A O 1
ATOM 1649 N N . ASP A 1 208 ? 30.872 7.903 -0.617 1.00 34.78 208 ASP A N 1
ATOM 1650 C CA . ASP A 1 208 ? 31.256 9.299 -0.373 1.00 34.78 208 ASP A CA 1
ATOM 1651 C C . ASP A 1 208 ? 32.690 9.418 0.168 1.00 34.78 208 ASP A C 1
ATOM 1653 O O . ASP A 1 208 ? 33.427 10.316 -0.241 1.00 34.78 208 ASP A O 1
ATOM 1657 N N . GLN A 1 209 ? 33.145 8.471 1.000 1.00 36.03 209 GLN A N 1
ATOM 1658 C CA . GLN A 1 209 ? 34.531 8.449 1.488 1.00 36.03 209 GLN A CA 1
ATOM 1659 C C . GLN A 1 209 ? 35.551 8.015 0.426 1.00 36.03 209 GLN A C 1
ATOM 1661 O O . GLN A 1 209 ? 36.691 8.465 0.479 1.00 36.03 209 GLN A O 1
ATOM 1666 N N . GLN A 1 210 ? 35.181 7.193 -0.562 1.00 33.06 210 GLN A N 1
ATOM 1667 C CA . GLN A 1 210 ? 36.094 6.845 -1.662 1.00 33.06 210 GLN A CA 1
ATOM 1668 C C . GLN A 1 210 ? 36.258 7.974 -2.690 1.00 33.06 210 GLN A C 1
ATOM 1670 O O . GLN A 1 210 ? 37.313 8.067 -3.311 1.00 33.06 210 GLN A O 1
ATOM 1675 N N . SER A 1 211 ? 35.273 8.869 -2.828 1.00 32.72 211 SER A N 1
ATOM 1676 C CA . SER A 1 211 ? 35.363 10.027 -3.733 1.00 32.72 211 SER A CA 1
ATOM 1677 C C . SER A 1 211 ? 36.246 11.172 -3.210 1.00 32.72 211 SER A C 1
ATOM 1679 O O . SER A 1 211 ? 36.640 12.043 -3.980 1.00 32.72 211 SER A O 1
ATOM 1681 N N . GLN A 1 212 ? 36.597 11.163 -1.918 1.00 34.75 212 GLN A N 1
ATOM 1682 C CA . GLN A 1 212 ? 37.397 12.216 -1.277 1.00 34.75 212 GLN A CA 1
ATOM 1683 C C . GLN A 1 212 ? 38.909 11.924 -1.218 1.00 34.75 212 GLN A C 1
ATOM 1685 O O . GLN A 1 212 ? 39.661 12.763 -0.728 1.00 34.75 212 GLN A O 1
ATOM 1690 N N . TYR A 1 213 ? 39.376 10.782 -1.740 1.00 39.03 213 TYR A N 1
ATOM 1691 C CA . TYR A 1 213 ? 40.802 10.401 -1.735 1.00 39.03 213 TYR A CA 1
ATOM 1692 C C . TYR A 1 213 ? 41.433 10.234 -3.126 1.00 39.03 213 TYR A C 1
ATOM 1694 O O . TYR A 1 213 ? 42.528 9.689 -3.247 1.00 39.03 213 TYR A O 1
ATOM 1702 N N . THR A 1 214 ? 40.790 10.735 -4.179 1.00 42.50 214 THR A N 1
ATOM 1703 C CA . THR A 1 214 ? 41.408 10.858 -5.508 1.00 42.50 214 THR A CA 1
ATOM 1704 C C . THR A 1 214 ? 41.478 12.318 -5.933 1.00 42.50 214 THR A C 1
ATOM 1706 O O . THR A 1 214 ? 40.683 12.768 -6.753 1.00 42.50 214 THR A O 1
ATOM 1709 N N . HIS A 1 215 ? 42.448 13.032 -5.364 1.00 38.56 215 HIS A N 1
ATOM 1710 C CA . HIS A 1 215 ? 43.088 14.206 -5.951 1.00 38.56 215 HIS A CA 1
ATOM 1711 C C . HIS A 1 215 ? 44.577 14.184 -5.615 1.00 38.56 215 HIS A C 1
ATOM 1713 O O . HIS A 1 215 ? 44.904 13.894 -4.442 1.00 38.56 215 HIS A O 1
#

Secondary structure (DSSP, 8-state):
---HHHHHTT----GGGS---HHHHHHHHHHHHHHHHHHHHHHHHHHHHHHHHHHHHHHH-TT-SS--EEEEE-----HHHHHHHHHHHHHHHHSTTS--GGGEEEEETTHHHHHTTS-GGGTTSEEE-S---TTGGGG-SEEEE---TTTHHHHHHHHTT-S--TT-EEEE--TT--HHHHHHHHT-S-EE----GGGHHHHHHHHHHHHTS--

pLDDT: mean 74.11, std 16.16, range [31.55, 93.94]

Radius of gyration: 22.19 Å; chains: 1; bounding box: 62×33×68 Å

Sequence (215 aa):
MTTLDTLCSNLNFNYESLLLSSSDKKEYADARMAFHHSIESIRNQALFSVILMRQLLAKLRPENADPNIALLLPDIFPESSESLCSVILEALLRAPGLTRAQHISVLSRRGEKLHDKLPKAFEHIKMHWDWSSTQLLSSFDVVIVVCSAMHFPLTQELILNQISYSKTLFFVTTNGVTINRAKNMIKSSAVVIPCFDYQSELLGHRFDQQSQYTH

Foldseek 3Di:
DQDPVNVVVPPPPPVVVVDDDPVVNVVVVVVVVVVVVVLVVLLVVLLVLLVVVQVVCCVVPVPCQAFQEEEEDLDPDDVVLLSSVLSNLVSNPPRPRSHDQLSYEYEYQCQVVSQVVHPPVNVNHHYDHPDPDLAVLQSGQEYEYGDEPVRLLSVLVSNVSRPDNQNYAYEYAYPPQDPVNNCVSNVYPNYDYPPPCPCVVVVVVVVVVVVVPDD